Protein AF-A0A2C6LCC9-F1 (afdb_monomer)

Organism: NCBI:txid483139

Radius of gyration: 27.42 Å; Cα contacts (8 Å, |Δi|>4): 503; chains: 1; bounding box: 77×54×94 Å

InterPro domains:
  IPR005147 tRNA synthetase, B5-domain [PS51483] (1-21)
  IPR041616 Phenylalanyl tRNA synthetase beta chain, core domain [PF17759] (19-203)
  IPR041616 Phenylalanyl tRNA synthetase beta chain, core domain [PF17759] (246-322)
  IPR045060 Phenylalanine-tRNA ligase, class IIc, beta subunit [PTHR10947] (1-325)
  IPR045864 Class II Aminoacyl-tRNA synthetase/Biotinyl protein ligase (BPL) and lipoyl protein ligase (LPL) [G3DSA:3.30.930.10] (32-219)
  IPR045864 Class II Aminoacyl-tRNA synthetase/Biotinyl protein ligase (BPL) and lipoyl protein ligase (LPL) [G3DSA:3.30.930.10] (220-326)
  IPR045864 Class II Aminoacyl-tRNA synthetase/Biotinyl protein ligase (BPL) and lipoyl protein ligase (LPL) [SSF55681] (13-202)
  IPR045864 Class II Aminoacyl-tRNA synthetase/Biotinyl protein ligase (BPL) and lipoyl protein ligase (LPL) [SSF55681] (247-326)

pLDDT: mean 84.77, std 16.44, range [30.33, 98.31]

Structure (mmCIF, N/CA/C/O backbone):
data_AF-A0A2C6LCC9-F1
#
_entry.id   AF-A0A2C6LCC9-F1
#
loop_
_atom_site.group_PDB
_atom_site.id
_atom_site.type_symbol
_atom_site.label_atom_id
_atom_site.label_alt_id
_atom_site.label_comp_id
_atom_site.label_asym_id
_atom_site.label_entity_id
_atom_site.label_seq_id
_atom_site.pdbx_PDB_ins_code
_atom_site.Cartn_x
_atom_site.Cartn_y
_atom_site.Cartn_z
_atom_site.occupancy
_atom_site.B_iso_or_equiv
_atom_site.auth_seq_id
_atom_site.auth_comp_id
_atom_site.auth_asym_id
_atom_site.auth_atom_id
_atom_site.pdbx_PDB_model_num
ATOM 1 N N . MET A 1 1 ? 28.811 14.468 -35.476 1.00 73.69 1 MET A N 1
ATOM 2 C CA . MET A 1 1 ? 29.924 14.626 -34.525 1.00 73.69 1 MET A CA 1
ATOM 3 C C . MET A 1 1 ? 29.683 15.895 -33.742 1.00 73.69 1 MET A C 1
ATOM 5 O O . MET A 1 1 ? 29.494 16.948 -34.345 1.00 73.69 1 MET A O 1
ATOM 9 N N . HIS A 1 2 ? 29.568 15.752 -32.431 1.00 93.81 2 HIS A N 1
ATOM 10 C CA . HIS A 1 2 ? 29.309 16.808 -31.466 1.00 93.81 2 HIS A CA 1
ATOM 11 C C . HIS A 1 2 ? 30.623 17.196 -30.774 1.00 93.81 2 HIS A C 1
ATOM 13 O O . HIS A 1 2 ? 31.560 16.408 -30.710 1.00 93.81 2 HIS A O 1
ATOM 19 N N . GLN A 1 3 ? 30.705 18.403 -30.216 1.00 92.50 3 GLN A N 1
ATOM 20 C CA . GLN A 1 3 ? 31.900 18.851 -29.482 1.00 92.50 3 GLN A CA 1
ATOM 21 C C . GLN A 1 3 ? 32.204 17.967 -28.256 1.00 92.50 3 GLN A C 1
ATOM 23 O O . GLN A 1 3 ? 33.352 17.876 -27.829 1.00 92.50 3 GLN A O 1
ATOM 28 N N . CYS A 1 4 ? 31.183 17.284 -27.728 1.00 92.75 4 CYS A N 1
ATOM 29 C CA . CYS A 1 4 ? 31.320 16.312 -26.642 1.00 92.75 4 CYS A CA 1
ATOM 30 C C . CYS A 1 4 ? 32.171 15.100 -27.032 1.00 92.75 4 CYS A C 1
ATOM 32 O O . CYS A 1 4 ? 32.901 14.621 -26.177 1.00 92.75 4 CYS A O 1
ATOM 34 N N . ASP A 1 5 ? 32.135 14.668 -28.296 1.00 95.38 5 ASP A N 1
ATOM 35 C CA . ASP A 1 5 ? 32.905 13.508 -28.768 1.00 95.38 5 ASP A CA 1
ATOM 36 C C . ASP A 1 5 ? 34.417 13.802 -28.663 1.00 95.38 5 ASP A C 1
ATOM 38 O O . ASP A 1 5 ? 35.204 13.002 -28.173 1.00 95.38 5 ASP A O 1
ATOM 42 N N . ILE A 1 6 ? 34.821 15.025 -29.029 1.00 94.06 6 ILE A N 1
ATOM 43 C CA . ILE A 1 6 ? 36.216 15.482 -28.918 1.00 94.06 6 ILE A CA 1
ATOM 44 C C . ILE A 1 6 ? 36.617 15.647 -27.445 1.00 94.06 6 ILE A C 1
ATOM 46 O O . ILE A 1 6 ? 37.731 15.304 -27.058 1.00 94.06 6 ILE A O 1
ATOM 50 N N . ALA A 1 7 ? 35.723 16.188 -26.612 1.00 93.62 7 ALA A N 1
ATOM 51 C CA . ALA A 1 7 ? 35.982 16.347 -25.183 1.00 93.62 7 ALA A CA 1
ATOM 52 C C . ALA A 1 7 ? 36.138 14.992 -24.469 1.00 93.62 7 ALA A C 1
ATOM 54 O O . ALA A 1 7 ? 36.976 14.872 -23.575 1.00 93.62 7 ALA A O 1
ATOM 55 N N . GLU A 1 8 ? 35.369 13.981 -24.879 1.00 95.44 8 GLU A N 1
ATOM 56 C CA . GLU A 1 8 ? 35.481 12.604 -24.401 1.00 95.44 8 GLU A CA 1
ATOM 57 C C . GLU A 1 8 ? 36.850 12.007 -24.749 1.00 95.44 8 GLU A C 1
ATOM 59 O O . GLU A 1 8 ? 37.558 11.566 -23.842 1.00 95.44 8 GLU A O 1
ATOM 64 N N . ASP A 1 9 ? 37.277 12.083 -26.014 1.00 96.06 9 ASP A N 1
ATOM 65 C CA . ASP A 1 9 ? 38.589 11.586 -26.456 1.00 96.06 9 ASP A CA 1
ATOM 66 C C . ASP A 1 9 ? 39.751 12.272 -25.719 1.00 96.06 9 ASP A C 1
ATOM 68 O O . ASP A 1 9 ? 40.713 11.623 -25.297 1.00 96.06 9 ASP A O 1
ATOM 72 N N . VAL A 1 10 ? 39.654 13.590 -25.500 1.00 94.75 10 VAL A N 1
ATOM 73 C CA . VAL A 1 10 ? 40.642 14.354 -24.720 1.00 94.75 10 VAL A CA 1
ATOM 74 C C . VAL A 1 10 ? 40.664 13.898 -23.260 1.00 94.75 10 VAL A C 1
ATOM 76 O O . VAL A 1 10 ? 41.741 13.736 -22.686 1.00 94.75 10 VAL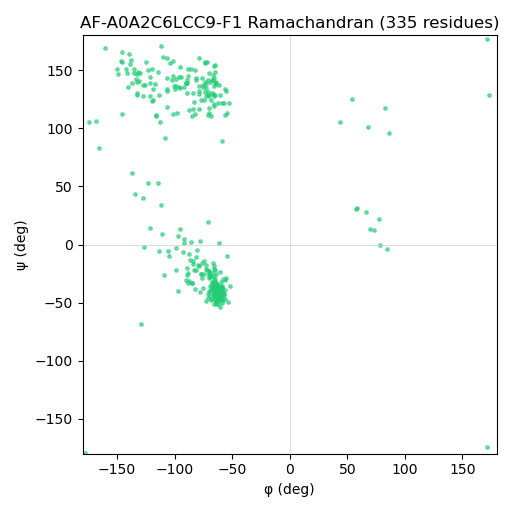 A O 1
ATOM 79 N N . ALA A 1 11 ? 39.501 13.660 -22.652 1.00 93.19 11 ALA A N 1
ATOM 80 C CA . ALA A 1 11 ? 39.413 13.182 -21.277 1.00 93.19 11 ALA A CA 1
ATOM 81 C C . ALA A 1 11 ? 39.960 11.749 -21.126 1.00 93.19 11 ALA A C 1
ATOM 83 O O . ALA A 1 11 ? 40.614 11.452 -20.123 1.00 93.19 11 ALA A O 1
ATOM 84 N N . ILE A 1 12 ? 39.759 10.882 -22.127 1.00 95.31 12 ILE A N 1
ATOM 85 C CA . ILE A 1 12 ? 40.359 9.540 -22.188 1.00 95.31 12 ILE A CA 1
ATOM 86 C C . ILE A 1 12 ? 41.884 9.651 -22.277 1.00 95.31 12 ILE A C 1
ATOM 88 O O . ILE A 1 12 ? 42.587 9.019 -21.487 1.00 95.31 12 ILE A O 1
ATOM 92 N N . ALA A 1 13 ? 42.400 10.486 -23.185 1.00 96.38 13 ALA A N 1
ATOM 93 C CA . ALA A 1 13 ? 43.838 10.695 -23.360 1.00 96.38 13 ALA A CA 1
ATOM 94 C C . ALA A 1 13 ? 44.510 11.291 -22.109 1.00 96.38 13 ALA A C 1
ATOM 96 O O . ALA A 1 13 ? 45.648 10.948 -21.792 1.00 96.38 13 ALA A O 1
ATOM 97 N N . TYR A 1 14 ? 43.806 12.163 -21.384 1.00 94.94 14 TYR A N 1
ATOM 98 C CA . TYR A 1 14 ? 44.270 12.757 -20.128 1.00 94.94 14 TYR A CA 1
ATOM 99 C C . TYR A 1 14 ? 44.226 11.776 -18.938 1.00 94.94 14 TYR A C 1
ATOM 101 O O . TYR A 1 14 ? 44.995 11.913 -17.983 1.00 94.94 14 TYR A O 1
ATOM 109 N N . GLY A 1 15 ? 43.354 10.767 -19.006 1.00 95.31 15 GLY A N 1
ATOM 110 C CA . GLY A 1 15 ? 43.124 9.772 -17.963 1.00 95.31 15 GLY A CA 1
ATOM 111 C C . GLY A 1 15 ? 42.165 10.270 -16.878 1.00 95.31 15 GLY A C 1
ATOM 112 O O . GLY A 1 15 ? 42.469 11.204 -16.137 1.00 95.31 15 GLY A O 1
ATOM 113 N N . TYR A 1 16 ? 41.017 9.601 -16.722 1.00 93.88 16 TYR A N 1
ATOM 114 C CA . TYR A 1 16 ? 39.947 10.027 -15.803 1.00 93.88 16 TYR A CA 1
ATOM 115 C C . TYR A 1 16 ? 40.374 10.151 -14.335 1.00 93.88 16 TYR A C 1
ATOM 117 O O . TYR A 1 16 ? 39.842 10.992 -13.617 1.00 93.88 16 TYR A O 1
ATOM 125 N N . GLY A 1 17 ? 41.359 9.365 -13.889 1.00 93.69 17 GLY A N 1
ATOM 126 C CA . GLY A 1 17 ? 41.886 9.438 -12.521 1.00 93.69 17 GLY A CA 1
ATOM 127 C C . GLY A 1 17 ? 42.625 10.741 -12.193 1.00 93.69 17 GLY A C 1
ATOM 128 O O . GLY A 1 17 ? 42.829 11.035 -11.019 1.00 93.69 17 GLY A O 1
ATOM 129 N N . ASN A 1 18 ? 43.001 11.525 -13.208 1.00 94.00 18 ASN A N 1
ATOM 130 C CA . ASN A 1 18 ? 43.696 12.803 -13.048 1.00 94.00 18 ASN A CA 1
ATOM 131 C C . ASN A 1 18 ? 42.735 14.004 -13.002 1.00 94.00 18 ASN A C 1
ATOM 133 O O . ASN A 1 18 ? 43.175 15.132 -12.778 1.00 94.00 18 ASN A O 1
ATOM 137 N N . LEU A 1 19 ? 41.435 13.793 -13.243 1.00 92.06 19 LEU A N 1
ATOM 138 C CA . LEU A 1 19 ? 40.452 14.873 -13.256 1.00 92.06 19 LEU A CA 1
ATOM 139 C C . LEU A 1 19 ? 40.122 15.336 -11.824 1.00 92.06 19 LEU A C 1
ATOM 141 O O . LEU A 1 19 ? 39.931 14.505 -10.932 1.00 92.06 19 LEU A O 1
ATOM 145 N N . PRO A 1 20 ? 40.017 16.655 -11.578 1.00 90.31 20 PRO A N 1
ATOM 146 C CA . PRO A 1 20 ? 39.654 17.173 -10.267 1.00 90.31 20 PRO A CA 1
ATOM 147 C C . PRO A 1 20 ? 38.209 16.797 -9.917 1.00 90.31 20 PRO A C 1
ATOM 149 O O . PRO A 1 20 ? 37.275 17.045 -10.680 1.00 90.31 20 PRO A O 1
ATOM 152 N N . VAL A 1 21 ? 38.012 16.226 -8.729 1.00 89.62 21 VAL A N 1
ATOM 153 C CA . VAL A 1 21 ? 36.679 15.878 -8.227 1.00 89.62 21 VAL A CA 1
ATOM 154 C C . VAL A 1 21 ? 36.081 17.082 -7.506 1.00 89.62 21 VAL A C 1
ATOM 156 O O . VAL A 1 21 ? 36.565 17.498 -6.453 1.00 89.62 21 VAL A O 1
ATOM 159 N N . HIS A 1 22 ? 34.990 17.618 -8.046 1.00 86.06 22 HIS A N 1
ATOM 160 C CA . HIS A 1 22 ? 34.195 18.653 -7.391 1.00 86.06 22 HIS A CA 1
ATOM 161 C C . HIS A 1 22 ? 32.953 18.036 -6.745 1.00 86.06 22 HIS A C 1
ATOM 163 O O . HIS A 1 22 ? 32.276 17.195 -7.338 1.00 86.06 22 HIS A O 1
ATOM 169 N N . ARG A 1 23 ? 32.628 18.456 -5.516 1.00 84.50 23 ARG A N 1
ATOM 170 C CA . ARG A 1 23 ? 31.369 18.054 -4.878 1.00 84.50 23 ARG A CA 1
ATOM 171 C C . ARG A 1 23 ? 30.210 18.762 -5.569 1.00 84.50 23 ARG A C 1
ATOM 173 O O . ARG A 1 23 ? 30.226 19.982 -5.707 1.00 84.50 23 ARG A O 1
ATOM 180 N N . SER A 1 24 ? 29.211 17.988 -5.973 1.00 82.94 24 SER A N 1
ATOM 181 C CA . SER A 1 24 ? 27.966 18.529 -6.518 1.00 82.94 24 SER A CA 1
ATOM 182 C C . SER A 1 24 ? 27.118 19.175 -5.421 1.00 82.94 24 SER A C 1
ATOM 184 O O . SER A 1 24 ? 27.257 18.854 -4.238 1.00 82.94 24 SER A O 1
ATOM 186 N N . HIS A 1 25 ? 26.230 20.084 -5.820 1.00 84.25 25 HIS A N 1
ATOM 187 C CA . HIS A 1 25 ? 25.253 20.681 -4.914 1.00 84.25 25 HIS A CA 1
ATOM 188 C C . HIS A 1 25 ? 24.277 19.616 -4.392 1.00 84.25 25 HIS A C 1
ATOM 190 O O . HIS A 1 25 ? 23.851 18.734 -5.137 1.00 84.25 25 HIS A O 1
ATOM 196 N N . ILE A 1 26 ? 23.933 19.697 -3.105 1.00 81.44 26 ILE A N 1
ATOM 197 C CA . ILE A 1 26 ? 22.984 18.779 -2.466 1.00 81.44 26 ILE A CA 1
ATOM 198 C C . ILE A 1 26 ? 21.574 19.115 -2.963 1.00 81.44 26 ILE A C 1
ATOM 200 O O . ILE A 1 26 ? 21.155 20.272 -2.906 1.00 81.44 26 ILE A O 1
ATOM 204 N N . LEU A 1 27 ? 20.854 18.104 -3.448 1.00 78.38 27 LEU A N 1
ATOM 205 C CA . LEU A 1 27 ? 19.465 18.226 -3.888 1.00 78.38 27 LEU A CA 1
ATOM 206 C C . LEU A 1 27 ? 18.491 17.999 -2.718 1.00 78.38 27 LEU A C 1
ATOM 208 O O . LEU A 1 27 ? 18.818 17.255 -1.789 1.00 78.38 27 LEU A O 1
ATOM 212 N N . PRO A 1 28 ? 17.295 18.616 -2.752 1.00 78.50 28 PRO A N 1
ATOM 213 C CA . PRO A 1 28 ? 16.265 18.380 -1.745 1.00 78.50 28 PRO A CA 1
ATOM 214 C C . PRO A 1 28 ? 15.761 16.930 -1.788 1.00 78.50 28 PRO A C 1
ATOM 216 O O . PRO A 1 28 ? 15.714 16.303 -2.848 1.00 78.50 28 PRO A O 1
ATOM 219 N N . LEU A 1 29 ? 15.366 16.400 -0.627 1.00 81.56 29 LEU A N 1
ATOM 220 C CA . LEU A 1 29 ? 14.825 15.046 -0.510 1.00 81.56 29 LEU A CA 1
ATOM 221 C C . LEU A 1 29 ? 13.432 14.942 -1.144 1.00 81.56 29 LEU A C 1
ATOM 223 O O . LEU A 1 29 ? 12.627 15.871 -1.085 1.00 81.56 29 LEU A O 1
ATOM 227 N N . ASN A 1 30 ? 13.122 13.767 -1.692 1.00 88.25 30 ASN A N 1
ATOM 228 C CA . ASN A 1 30 ? 11.769 13.434 -2.120 1.00 88.25 30 ASN A CA 1
ATOM 229 C C . ASN A 1 30 ? 10.946 12.953 -0.912 1.00 88.25 30 ASN A C 1
ATOM 231 O O . ASN A 1 30 ? 11.191 11.866 -0.384 1.00 88.25 30 ASN A O 1
ATOM 235 N N . LEU A 1 31 ? 9.948 13.749 -0.516 1.00 89.94 31 LEU A N 1
ATOM 236 C CA . LEU A 1 31 ? 9.096 13.484 0.649 1.00 89.94 31 LEU A CA 1
ATOM 237 C C . LEU A 1 31 ? 8.341 12.154 0.566 1.00 89.94 31 LEU A C 1
ATOM 239 O O . LEU A 1 31 ? 8.177 11.492 1.586 1.00 89.94 31 LEU A O 1
ATOM 243 N N . LEU A 1 32 ? 7.909 11.736 -0.627 1.00 91.62 32 LEU A N 1
ATOM 244 C CA . LEU A 1 32 ? 7.181 10.478 -0.803 1.00 91.62 32 LEU A CA 1
ATOM 245 C C . LEU A 1 32 ? 8.072 9.267 -0.514 1.00 91.62 32 LEU A C 1
ATOM 247 O O . LEU A 1 32 ? 7.614 8.280 0.064 1.00 91.62 32 LEU A O 1
ATOM 251 N N . ASN A 1 33 ? 9.355 9.347 -0.873 1.00 92.25 33 ASN A N 1
ATOM 252 C CA . ASN A 1 33 ? 10.319 8.293 -0.564 1.00 92.25 33 ASN A CA 1
ATOM 253 C C . ASN A 1 33 ? 10.628 8.259 0.933 1.00 92.25 33 ASN A C 1
ATOM 255 O O . ASN A 1 33 ? 10.525 7.194 1.531 1.00 92.25 33 ASN A O 1
ATOM 259 N N . SER A 1 34 ? 10.885 9.415 1.555 1.00 91.69 34 SER A N 1
ATOM 260 C CA . SER A 1 34 ? 11.087 9.493 3.009 1.00 91.69 34 SER A CA 1
ATOM 261 C C . SER A 1 34 ? 9.884 8.954 3.788 1.00 91.69 34 SER A C 1
ATOM 263 O O . SER A 1 34 ? 10.051 8.195 4.741 1.00 91.69 34 SER A O 1
ATOM 265 N N . PHE A 1 35 ? 8.668 9.276 3.339 1.00 93.62 35 PHE A N 1
ATOM 266 C CA . PHE A 1 35 ? 7.448 8.739 3.930 1.00 93.62 35 PHE A CA 1
ATOM 267 C C . PHE A 1 35 ? 7.314 7.228 3.718 1.00 93.62 35 PHE A C 1
ATOM 269 O O . PHE A 1 35 ? 6.980 6.505 4.654 1.00 93.62 35 PHE A O 1
ATOM 276 N N . SER A 1 36 ? 7.626 6.732 2.515 1.00 94.94 36 SER A N 1
ATOM 277 C CA . SER A 1 36 ? 7.639 5.292 2.230 1.00 94.94 36 SER A CA 1
ATOM 278 C C . SER A 1 36 ? 8.581 4.547 3.180 1.00 94.94 36 SER A C 1
ATOM 280 O O . SER A 1 36 ? 8.210 3.505 3.710 1.00 94.94 36 SER A O 1
ATOM 282 N N . ASP A 1 37 ? 9.766 5.098 3.449 1.00 94.06 37 ASP A N 1
ATOM 283 C CA . ASP A 1 37 ? 10.744 4.497 4.362 1.00 94.06 37 ASP A CA 1
ATOM 284 C C . ASP A 1 37 ? 10.264 4.524 5.817 1.00 94.06 37 ASP A C 1
ATOM 286 O O . ASP A 1 37 ? 10.411 3.537 6.538 1.00 94.06 37 ASP A O 1
ATOM 290 N N . LYS A 1 38 ? 9.595 5.603 6.241 1.00 93.94 38 LYS A N 1
ATOM 291 C CA . LYS A 1 38 ? 8.932 5.656 7.552 1.00 93.94 38 LYS A CA 1
ATOM 292 C C . LYS A 1 38 ? 7.868 4.563 7.693 1.00 93.94 38 LYS A C 1
ATOM 294 O O . LYS A 1 38 ? 7.828 3.885 8.720 1.00 93.94 38 LYS A O 1
ATOM 299 N N . VAL A 1 39 ? 7.045 4.353 6.663 1.00 95.69 39 VAL A N 1
ATOM 300 C CA . VAL A 1 39 ? 6.042 3.276 6.636 1.00 95.69 39 VAL A CA 1
ATOM 301 C C . VAL A 1 39 ? 6.717 1.900 6.682 1.00 95.69 39 VAL A C 1
ATOM 303 O O . VAL A 1 39 ? 6.309 1.058 7.480 1.00 95.69 39 VAL A O 1
ATOM 306 N N . ARG A 1 40 ? 7.798 1.676 5.920 1.00 96.75 40 ARG A N 1
ATOM 307 C CA . ARG A 1 40 ? 8.577 0.421 5.978 1.00 96.75 40 ARG A CA 1
ATOM 308 C C . ARG A 1 40 ? 9.112 0.133 7.374 1.00 96.75 40 ARG A C 1
ATOM 310 O O . ARG A 1 40 ? 8.941 -0.977 7.882 1.00 96.75 40 ARG A O 1
ATOM 317 N N . ASN A 1 41 ? 9.712 1.133 8.015 1.00 95.56 41 ASN A N 1
ATOM 318 C CA . ASN A 1 41 ? 10.249 1.006 9.368 1.00 95.56 41 ASN A CA 1
ATOM 319 C C . ASN A 1 41 ? 9.148 0.673 10.385 1.00 95.56 41 ASN A C 1
ATOM 321 O O . ASN A 1 41 ? 9.355 -0.160 11.271 1.00 95.56 41 ASN A O 1
ATOM 325 N N . PHE A 1 42 ? 7.962 1.269 10.231 1.00 96.19 42 PHE A N 1
ATOM 326 C CA . PHE A 1 42 ? 6.804 0.959 11.065 1.00 96.19 42 PHE A CA 1
ATOM 327 C C . PHE A 1 42 ? 6.389 -0.516 10.938 1.00 96.19 42 PHE A C 1
ATOM 329 O O . PHE A 1 42 ? 6.356 -1.225 11.943 1.00 96.19 42 PHE A O 1
ATOM 336 N N . PHE A 1 43 ? 6.157 -1.012 9.718 1.00 96.88 43 PHE A N 1
ATOM 337 C CA . PHE A 1 43 ? 5.764 -2.412 9.498 1.00 96.88 43 PHE A CA 1
ATOM 338 C C . PHE A 1 43 ? 6.832 -3.407 9.963 1.00 96.88 43 PHE A C 1
ATOM 340 O O . PHE A 1 43 ? 6.502 -4.423 10.579 1.00 96.88 43 PHE A O 1
ATOM 347 N N . SER A 1 44 ? 8.107 -3.076 9.752 1.00 95.44 44 SER A N 1
ATOM 348 C CA . SER A 1 44 ? 9.239 -3.879 10.231 1.00 95.44 44 SER A CA 1
ATOM 349 C C . SER A 1 44 ? 9.245 -3.978 11.761 1.00 95.44 44 SER A C 1
ATOM 351 O O . SER A 1 44 ? 9.432 -5.058 12.317 1.00 95.44 44 SER A O 1
ATOM 353 N N . THR A 1 45 ? 8.948 -2.876 12.459 1.00 95.31 45 THR A N 1
ATOM 354 C CA . THR A 1 45 ? 8.815 -2.856 13.928 1.00 95.31 45 THR A CA 1
ATOM 355 C C . THR A 1 45 ? 7.618 -3.682 14.412 1.00 95.31 45 THR A C 1
ATOM 357 O O . THR A 1 45 ? 7.669 -4.281 15.484 1.00 95.31 45 THR A O 1
ATOM 360 N N . CYS A 1 46 ? 6.554 -3.772 13.611 1.00 95.38 46 CYS A N 1
ATOM 361 C CA . CYS A 1 46 ? 5.402 -4.640 13.869 1.00 95.38 46 CYS A CA 1
ATOM 362 C C . CYS A 1 46 ? 5.649 -6.127 13.531 1.00 95.38 46 CYS A C 1
ATOM 364 O O . CYS A 1 46 ? 4.724 -6.934 13.649 1.00 95.38 46 CYS A O 1
ATOM 366 N N . GLY A 1 47 ? 6.863 -6.504 13.111 1.00 95.44 47 GLY A N 1
ATOM 367 C CA . GLY A 1 47 ? 7.227 -7.884 12.783 1.00 95.44 47 GLY A CA 1
ATOM 368 C C . GLY A 1 47 ? 6.715 -8.369 11.423 1.00 95.44 47 GLY A C 1
ATOM 369 O O . GLY A 1 47 ? 6.576 -9.575 11.227 1.00 95.44 47 GLY A O 1
ATOM 370 N N . TYR A 1 48 ? 6.401 -7.456 10.499 1.00 97.00 48 TYR A N 1
ATOM 371 C CA . TYR A 1 48 ? 6.085 -7.804 9.114 1.00 97.00 48 TYR A CA 1
ATOM 372 C C . TYR A 1 48 ? 7.365 -7.823 8.273 1.00 97.00 48 TYR A C 1
ATOM 374 O O . TYR A 1 48 ? 8.229 -6.963 8.430 1.00 97.00 48 TYR A O 1
ATOM 382 N N . ASN A 1 49 ? 7.461 -8.773 7.342 1.00 96.25 49 ASN A N 1
ATOM 383 C CA . ASN A 1 49 ? 8.573 -8.853 6.396 1.00 96.25 49 ASN A CA 1
ATOM 384 C C . ASN A 1 49 ? 8.209 -8.183 5.068 1.00 96.25 49 ASN A C 1
ATOM 386 O O . ASN A 1 49 ? 7.115 -8.402 4.542 1.00 96.25 49 ASN A O 1
ATOM 390 N N . GLU A 1 50 ? 9.125 -7.386 4.517 1.00 97.31 50 GLU A N 1
ATOM 391 C CA . GLU A 1 50 ? 8.895 -6.720 3.235 1.00 97.31 50 GLU A CA 1
ATOM 392 C C . GLU A 1 50 ? 8.999 -7.727 2.081 1.00 97.31 50 GLU A C 1
ATOM 394 O O . GLU A 1 50 ? 9.954 -8.500 1.983 1.00 97.31 50 GLU A O 1
ATOM 399 N N . ALA A 1 51 ? 8.010 -7.710 1.194 1.00 96.00 51 ALA A N 1
ATOM 400 C CA . ALA A 1 51 ? 7.992 -8.450 -0.053 1.00 96.00 51 ALA A CA 1
ATOM 401 C C . ALA A 1 51 ? 8.200 -7.487 -1.226 1.00 96.00 51 ALA A C 1
ATOM 403 O O . ALA A 1 51 ? 7.684 -6.372 -1.238 1.00 96.00 51 ALA A O 1
ATOM 404 N N . LEU A 1 52 ? 8.923 -7.948 -2.245 1.00 96.00 52 LEU A N 1
ATOM 405 C CA . LEU A 1 52 ? 9.097 -7.231 -3.505 1.00 96.00 52 LEU A CA 1
ATOM 406 C C . LEU A 1 52 ? 8.467 -8.055 -4.617 1.00 96.00 52 LEU A C 1
ATOM 408 O O . LEU A 1 52 ? 8.949 -9.142 -4.943 1.00 96.00 52 LEU A O 1
ATOM 412 N N . THR A 1 53 ? 7.370 -7.556 -5.181 1.00 96.25 53 THR A N 1
ATOM 413 C CA . THR A 1 53 ? 6.614 -8.277 -6.207 1.00 96.25 53 THR A CA 1
ATOM 414 C C . THR A 1 53 ? 6.753 -7.603 -7.567 1.00 96.25 53 THR A C 1
ATOM 416 O O . THR A 1 53 ? 7.173 -6.450 -7.688 1.00 96.25 53 THR A O 1
ATOM 419 N N . PHE A 1 54 ? 6.447 -8.340 -8.634 1.00 95.38 54 PHE A N 1
ATOM 420 C CA . PHE A 1 54 ? 6.529 -7.797 -9.986 1.00 95.38 54 PHE A CA 1
ATOM 421 C C . PHE A 1 54 ? 5.481 -6.700 -10.212 1.00 95.38 54 PHE A C 1
ATOM 423 O O . PHE A 1 54 ? 4.327 -6.821 -9.804 1.00 95.38 54 PHE A O 1
ATOM 430 N N . LEU A 1 55 ? 5.879 -5.651 -10.938 1.00 95.56 55 LEU A N 1
ATOM 431 C CA . LEU A 1 55 ? 4.975 -4.597 -11.413 1.00 95.56 55 LEU A CA 1
ATOM 432 C C . LEU A 1 55 ? 4.006 -5.094 -12.489 1.00 95.56 55 LEU A C 1
ATOM 434 O O . LEU A 1 55 ? 2.926 -4.533 -12.644 1.00 95.56 55 LEU A O 1
ATOM 438 N N . LEU A 1 56 ? 4.408 -6.105 -13.257 1.00 95.75 56 LEU A N 1
ATOM 439 C CA . LEU A 1 56 ? 3.618 -6.653 -14.349 1.00 95.75 56 LEU A CA 1
ATOM 440 C C . LEU A 1 56 ? 2.910 -7.925 -13.892 1.00 95.75 56 LEU A C 1
ATOM 442 O O . LEU A 1 56 ? 3.529 -8.795 -13.279 1.00 95.75 56 LEU A O 1
ATOM 446 N N . ILE A 1 57 ? 1.623 -8.016 -14.212 1.00 95.06 57 ILE A N 1
ATOM 447 C CA . ILE A 1 57 ? 0.747 -9.136 -13.868 1.00 95.06 57 ILE A CA 1
ATOM 448 C C . ILE A 1 57 ? -0.184 -9.477 -15.038 1.00 95.06 57 ILE A C 1
ATOM 450 O O . ILE A 1 57 ? -0.364 -8.699 -15.984 1.00 95.06 57 ILE A O 1
ATOM 454 N N . SER A 1 58 ? -0.790 -10.658 -14.988 1.00 94.56 58 SER A N 1
ATOM 455 C CA . SER A 1 58 ? -1.789 -11.070 -15.972 1.00 94.56 58 SER A CA 1
ATOM 456 C C . SER A 1 58 ? -3.113 -10.331 -15.757 1.00 94.56 58 SER A C 1
ATOM 458 O O . SER A 1 58 ? -3.441 -9.892 -14.651 1.00 94.56 58 SER A O 1
ATOM 460 N N . SER A 1 59 ? -3.933 -10.233 -16.810 1.00 91.88 59 SER A N 1
ATOM 461 C CA . SER A 1 59 ? -5.283 -9.657 -16.678 1.00 91.88 59 SER A CA 1
ATOM 462 C C . SER A 1 59 ? -6.152 -10.417 -15.667 1.00 91.88 59 SER A C 1
ATOM 464 O O . SER A 1 59 ? -6.936 -9.825 -14.921 1.00 91.88 59 SER A O 1
ATOM 466 N N . ALA A 1 60 ? -5.997 -11.744 -15.629 1.00 92.38 60 ALA A N 1
ATOM 467 C CA . ALA A 1 60 ? -6.748 -12.611 -14.734 1.00 92.38 60 ALA A CA 1
ATOM 468 C C . ALA A 1 60 ? -6.413 -12.326 -13.264 1.00 92.38 60 ALA A C 1
ATOM 470 O O . ALA A 1 60 ? -7.330 -12.168 -12.463 1.00 92.38 60 ALA A O 1
ATOM 471 N N . GLU A 1 61 ? -5.129 -12.184 -12.925 1.00 93.44 61 GLU A N 1
ATOM 472 C CA . GLU A 1 61 ? -4.683 -11.870 -11.562 1.00 9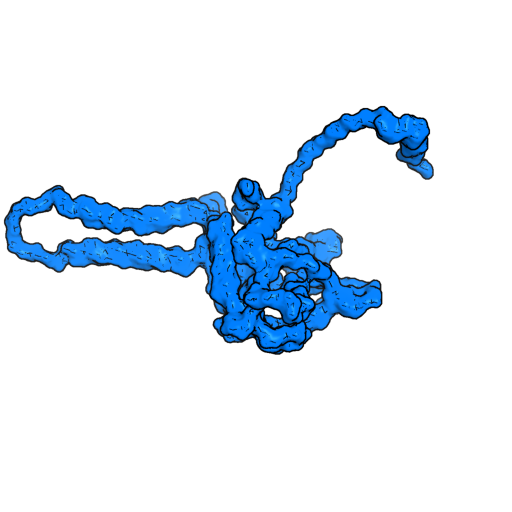3.44 61 GLU A CA 1
ATOM 473 C C . GLU A 1 61 ? -5.164 -10.493 -11.092 1.00 93.44 61 GLU A C 1
ATOM 475 O O . GLU A 1 61 ? -5.518 -10.349 -9.925 1.00 93.44 61 GLU A O 1
ATOM 480 N N . ASN A 1 62 ? -5.218 -9.499 -11.985 1.00 91.19 62 ASN A N 1
ATOM 481 C CA . ASN A 1 62 ? -5.623 -8.141 -11.614 1.00 91.19 62 ASN A CA 1
ATOM 482 C C . ASN A 1 62 ? -7.146 -7.978 -11.427 1.00 91.19 62 ASN A C 1
ATOM 484 O O . ASN A 1 62 ? -7.586 -7.091 -10.700 1.00 91.19 62 ASN A O 1
ATOM 488 N N . TYR A 1 63 ? -7.959 -8.820 -12.082 1.00 90.88 63 TYR A N 1
ATOM 489 C CA . TYR A 1 63 ? -9.424 -8.685 -12.077 1.00 90.88 63 TYR A CA 1
ATOM 490 C C . TYR A 1 63 ? -10.148 -9.976 -11.709 1.00 90.88 63 TYR A C 1
ATOM 492 O O . TYR A 1 63 ? -10.756 -10.067 -10.643 1.00 90.88 63 TYR A O 1
ATOM 500 N N . THR A 1 64 ? -10.070 -10.978 -12.586 1.00 92.25 64 THR A N 1
ATOM 501 C CA . THR A 1 64 ? -10.887 -12.200 -12.509 1.00 92.25 64 THR A CA 1
ATOM 502 C C . THR A 1 64 ? -10.661 -12.946 -11.193 1.00 92.25 64 THR A C 1
ATOM 504 O O . THR A 1 64 ? -11.621 -13.311 -10.514 1.00 92.25 64 THR A O 1
ATOM 507 N N . ASN A 1 65 ? -9.401 -13.102 -10.783 1.00 94.12 65 ASN A N 1
ATOM 508 C CA . ASN A 1 65 ? -9.027 -13.803 -9.557 1.00 94.12 65 ASN A CA 1
ATOM 509 C C . ASN A 1 65 ? -9.432 -13.027 -8.295 1.00 94.12 65 ASN A C 1
ATOM 511 O O . ASN A 1 65 ? -9.699 -13.645 -7.270 1.00 94.12 65 ASN A O 1
ATOM 515 N N . LEU A 1 66 ? -9.532 -11.695 -8.374 1.00 92.88 66 LEU A N 1
ATOM 516 C CA . LEU A 1 66 ? -10.024 -10.835 -7.289 1.00 92.88 66 LEU A CA 1
ATOM 517 C C . LEU A 1 66 ? -11.557 -10.699 -7.277 1.00 92.88 66 LEU A C 1
ATOM 519 O O . LEU A 1 66 ? -12.096 -9.930 -6.483 1.00 92.88 66 LEU A O 1
ATOM 523 N N . GLY A 1 67 ? -12.270 -11.385 -8.179 1.00 88.38 67 GLY A N 1
ATOM 524 C CA . GLY A 1 67 ? -13.722 -11.255 -8.329 1.00 88.38 67 GLY A CA 1
ATOM 525 C C . GLY A 1 67 ? -14.171 -9.910 -8.915 1.00 88.38 67 GLY A C 1
ATOM 526 O O . GLY A 1 67 ? -15.357 -9.582 -8.856 1.00 88.38 67 GLY A O 1
ATOM 527 N N . LYS A 1 68 ? -13.249 -9.121 -9.483 1.00 88.38 68 LYS A N 1
ATOM 528 C CA . LYS A 1 68 ? -13.548 -7.838 -10.127 1.00 88.38 68 LYS A CA 1
ATOM 529 C C . LYS A 1 68 ? -13.882 -8.052 -11.602 1.00 88.38 68 LYS A C 1
ATOM 531 O O . LYS A 1 68 ? -13.302 -8.902 -12.279 1.00 88.38 68 LYS A O 1
ATOM 536 N N . LYS A 1 69 ? -14.809 -7.246 -12.124 1.00 84.75 69 LYS A N 1
ATOM 537 C CA . LYS A 1 69 ? -15.067 -7.193 -13.567 1.00 84.75 69 LYS A CA 1
ATOM 538 C C . LYS A 1 69 ? -13.918 -6.457 -14.245 1.00 84.75 69 LYS A C 1
ATOM 540 O O . LYS A 1 69 ? -13.450 -5.449 -13.724 1.00 84.75 69 LYS A O 1
ATOM 545 N N . ILE A 1 70 ? -13.496 -6.948 -15.407 1.00 80.38 70 ILE A N 1
ATOM 546 C CA . ILE A 1 70 ? -12.521 -6.238 -16.234 1.00 80.38 70 ILE A CA 1
ATOM 547 C C . ILE A 1 70 ? -13.196 -4.943 -16.701 1.00 80.38 70 ILE A C 1
ATOM 549 O O . ILE A 1 70 ? -14.241 -5.022 -17.358 1.00 80.38 70 ILE A O 1
ATOM 553 N N . PRO A 1 71 ? -12.660 -3.766 -16.352 1.00 75.69 71 PRO A N 1
ATOM 554 C CA . PRO A 1 71 ? -13.241 -2.514 -16.787 1.00 75.69 71 PRO A CA 1
ATOM 555 C C . PRO A 1 71 ? -13.094 -2.418 -18.308 1.00 75.69 71 PRO A C 1
ATOM 557 O O . PRO A 1 71 ? -11.995 -2.507 -18.859 1.00 75.69 71 PRO A O 1
ATOM 560 N N . SER A 1 72 ? -14.219 -2.289 -19.009 1.00 66.19 72 SER A N 1
ATOM 561 C CA . SER A 1 72 ? -14.208 -2.051 -20.447 1.00 66.19 72 SER A CA 1
ATOM 562 C C . SER A 1 72 ? -13.700 -0.636 -20.682 1.00 66.19 72 SER A C 1
ATOM 564 O O . SER A 1 72 ? -14.383 0.323 -20.322 1.00 66.19 72 SER A O 1
ATOM 566 N N . ILE A 1 73 ? -12.521 -0.500 -21.290 1.00 63.66 73 ILE A N 1
ATOM 567 C CA . ILE A 1 73 ? -12.108 0.784 -21.855 1.00 63.66 73 ILE A CA 1
ATOM 568 C C . ILE A 1 73 ? -13.188 1.136 -22.885 1.00 63.66 73 ILE A C 1
ATOM 570 O O . ILE A 1 73 ? -13.427 0.310 -23.775 1.00 63.66 73 ILE A O 1
ATOM 574 N N . PRO A 1 74 ? -13.874 2.286 -22.774 1.00 57.28 74 PRO A N 1
ATOM 575 C CA . PRO A 1 74 ? -14.783 2.718 -23.819 1.00 57.28 74 PRO A CA 1
ATOM 576 C C . PRO A 1 74 ? -13.961 2.784 -25.099 1.00 57.28 74 PRO A C 1
ATOM 578 O O . PRO A 1 74 ? -13.006 3.556 -25.202 1.00 57.28 74 PRO A O 1
ATOM 581 N N . SER A 1 75 ? -14.256 1.881 -26.037 1.00 50.62 75 SER A N 1
ATOM 582 C CA . SER A 1 75 ? -13.603 1.867 -27.336 1.00 50.62 75 SER A CA 1
ATOM 583 C C . SER A 1 75 ? -13.742 3.268 -27.898 1.00 50.62 75 SER A C 1
ATOM 585 O O . SER A 1 75 ? -14.869 3.752 -28.017 1.00 50.62 75 SER A O 1
ATOM 587 N N . SER A 1 76 ? -12.620 3.919 -28.204 1.00 51.25 76 SER A N 1
ATOM 588 C CA . SER A 1 76 ? -12.614 5.173 -28.940 1.00 51.25 76 SER A CA 1
ATOM 589 C C . SER A 1 76 ? -13.293 4.908 -30.278 1.00 51.25 76 SER A C 1
ATOM 591 O O . SER A 1 76 ? -12.657 4.470 -31.239 1.00 51.25 76 SER A O 1
ATOM 593 N N . SER A 1 77 ? -14.612 5.074 -30.331 1.00 46.22 77 SER A N 1
ATOM 594 C CA . SER A 1 77 ? -15.307 5.080 -31.602 1.00 46.22 77 SER A CA 1
ATOM 595 C C . SER A 1 77 ? -14.706 6.251 -32.369 1.00 46.22 77 SER A C 1
ATOM 597 O O . SER A 1 77 ? -14.596 7.357 -31.840 1.00 46.22 77 SER A O 1
ATOM 599 N N . ALA A 1 78 ? -14.260 6.007 -33.598 1.00 53.75 78 ALA A N 1
ATOM 600 C CA . ALA A 1 78 ? -13.673 7.036 -34.456 1.00 53.75 78 ALA A CA 1
ATOM 601 C C . ALA A 1 78 ? -14.662 8.182 -34.790 1.00 53.75 78 ALA A C 1
ATOM 603 O O . ALA A 1 78 ? -14.316 9.096 -35.530 1.00 53.75 78 ALA A O 1
ATOM 604 N N . SER A 1 79 ? -15.885 8.128 -34.251 1.00 52.06 79 SER A N 1
ATOM 605 C CA . SER A 1 79 ? -16.969 9.097 -34.386 1.00 52.06 79 SER A CA 1
ATOM 606 C C . SER A 1 79 ? -17.287 9.865 -33.097 1.00 52.06 79 SER A C 1
ATOM 608 O O . SER A 1 79 ? -18.316 10.535 -33.059 1.00 52.06 79 SER A O 1
ATOM 610 N N . ALA A 1 80 ? -16.476 9.749 -32.037 1.00 58.72 80 ALA A N 1
ATOM 611 C CA . ALA A 1 80 ? -16.732 10.472 -30.793 1.00 58.72 80 ALA A CA 1
ATOM 612 C C . ALA A 1 80 ? -16.622 11.987 -31.021 1.00 58.72 80 ALA A C 1
ATOM 614 O O . ALA A 1 80 ? -15.638 12.486 -31.574 1.00 58.72 80 ALA A O 1
ATOM 615 N N . THR A 1 81 ? -17.646 12.722 -30.603 1.00 73.44 81 THR A N 1
ATOM 616 C CA . THR A 1 81 ? -17.651 14.184 -30.687 1.00 73.44 81 THR A CA 1
ATOM 617 C C . THR A 1 81 ? -16.561 14.781 -29.779 1.00 73.44 81 THR A C 1
ATOM 619 O O . THR A 1 81 ? -16.197 14.173 -28.769 1.00 73.44 81 THR A O 1
ATOM 622 N N . PRO A 1 82 ? -16.045 15.994 -30.064 1.00 71.38 82 PRO A N 1
ATOM 623 C CA . PRO A 1 82 ? -15.053 16.648 -29.200 1.00 71.38 82 PRO A CA 1
ATOM 624 C C . PRO A 1 82 ? -15.519 16.807 -27.742 1.00 71.38 82 PRO A C 1
ATOM 626 O O . PRO A 1 82 ? -14.712 16.786 -26.819 1.00 71.38 82 PRO A O 1
ATOM 629 N N . LEU A 1 83 ? -16.833 16.931 -27.527 1.00 69.31 83 LEU A N 1
ATOM 630 C CA . LEU A 1 83 ? -17.433 17.037 -26.199 1.00 69.31 83 LEU A CA 1
ATOM 631 C C . LEU A 1 83 ? -17.471 15.682 -25.470 1.00 69.31 83 LEU A C 1
ATOM 633 O O . LEU A 1 83 ? -17.211 15.628 -24.272 1.00 69.31 83 LEU A O 1
ATOM 637 N N . GLU A 1 84 ? -17.730 14.585 -26.188 1.00 67.44 84 GLU A N 1
ATOM 638 C CA . GLU A 1 84 ? -17.635 13.224 -25.640 1.00 67.44 84 GLU A CA 1
ATOM 639 C C . GLU A 1 84 ? -16.198 12.862 -25.267 1.00 67.44 84 GLU A C 1
ATOM 641 O O . GLU A 1 84 ? -15.992 12.239 -24.231 1.00 67.44 84 GLU A O 1
ATOM 646 N N . SER A 1 85 ? -15.200 13.287 -26.053 1.00 64.88 85 SER A N 1
ATOM 647 C CA . SER A 1 85 ? -13.790 13.083 -25.692 1.00 64.88 85 SER A CA 1
ATOM 648 C C . SER A 1 85 ? -13.427 13.829 -24.408 1.00 64.88 85 SER A C 1
ATOM 650 O O . SER A 1 85 ? -12.844 13.223 -23.520 1.00 64.88 85 SER A O 1
ATOM 652 N N . LEU A 1 86 ? -13.830 15.095 -24.258 1.00 67.81 86 LEU A N 1
ATOM 653 C CA . LEU A 1 86 ? -13.553 15.876 -23.047 1.00 67.81 86 LEU A CA 1
ATOM 654 C C . LEU A 1 86 ? -14.249 15.310 -21.802 1.00 67.81 86 LEU A C 1
ATOM 656 O O . LEU A 1 86 ? -13.645 15.248 -20.734 1.00 67.81 86 LEU A O 1
ATOM 660 N N . LEU A 1 87 ? -15.504 14.867 -21.927 1.00 68.25 87 LEU A N 1
ATOM 661 C CA . LEU A 1 87 ? -16.217 14.196 -20.834 1.00 68.25 87 LEU A CA 1
ATOM 662 C C . LEU A 1 87 ? -15.567 12.855 -20.479 1.00 68.25 87 LEU A C 1
ATOM 664 O O . LEU A 1 87 ? -15.457 12.514 -19.303 1.00 68.25 87 LEU A O 1
ATOM 668 N N . GLN A 1 88 ? -15.103 12.114 -21.485 1.00 68.44 88 GLN A N 1
ATOM 669 C CA . GLN A 1 88 ? -14.379 10.865 -21.291 1.00 68.44 88 GLN A CA 1
ATOM 670 C C . GLN A 1 88 ? -13.031 11.101 -20.603 1.00 68.44 88 GLN A C 1
ATOM 672 O O . GLN A 1 88 ? -12.674 10.338 -19.711 1.00 68.44 88 GLN A O 1
ATOM 677 N N . ASP A 1 89 ? -12.310 12.155 -20.977 1.00 66.94 89 ASP A N 1
ATOM 678 C CA . ASP A 1 89 ? -11.033 12.535 -20.375 1.00 66.94 89 ASP A CA 1
ATOM 679 C C . ASP A 1 89 ? -11.225 13.012 -18.926 1.00 66.94 89 ASP A C 1
ATOM 681 O O . ASP A 1 89 ? -10.447 12.638 -18.052 1.00 66.94 89 ASP A O 1
ATOM 685 N N . ALA A 1 90 ? -12.308 13.744 -18.637 1.00 67.19 90 ALA A N 1
ATOM 686 C CA . ALA A 1 90 ? -12.674 14.141 -17.278 1.00 67.19 90 ALA A CA 1
ATOM 687 C C . ALA A 1 90 ? -13.062 12.939 -16.397 1.00 67.19 90 ALA A C 1
ATOM 689 O O . ALA A 1 90 ? -12.681 12.891 -15.232 1.00 67.19 90 ALA A O 1
ATOM 690 N N . LEU A 1 91 ? -13.766 11.944 -16.949 1.00 70.44 91 LEU A N 1
ATOM 691 C CA . LEU A 1 91 ? -14.108 10.702 -16.242 1.00 70.44 91 LEU A CA 1
ATOM 692 C C . LEU A 1 91 ? -12.882 9.801 -16.000 1.00 70.44 91 LEU A C 1
ATOM 694 O O . LEU A 1 91 ? -12.886 8.973 -15.093 1.00 70.44 91 LEU A O 1
ATOM 698 N N . LEU A 1 92 ? -11.841 9.958 -16.822 1.00 75.31 92 LEU A N 1
ATOM 699 C CA . LEU A 1 92 ? -10.549 9.281 -16.697 1.00 75.31 92 LEU A CA 1
ATOM 700 C C . LEU A 1 92 ? -9.533 10.083 -15.869 1.00 75.31 92 LEU A C 1
ATOM 702 O O . LEU A 1 92 ? -8.398 9.634 -15.719 1.00 75.31 92 LEU A O 1
ATOM 706 N N . SER A 1 93 ? -9.921 11.251 -15.352 1.00 80.62 93 SER A N 1
ATOM 707 C CA . SER A 1 93 ? -9.120 12.020 -14.404 1.00 80.62 93 SER A CA 1
ATOM 708 C C . SER A 1 93 ? -9.237 11.386 -13.024 1.00 80.62 93 SER A C 1
ATOM 710 O O . SER A 1 93 ? -10.336 11.208 -12.496 1.00 80.62 93 SER A O 1
ATOM 712 N N . VAL A 1 94 ? -8.098 11.035 -12.436 1.00 83.69 94 VAL A N 1
ATOM 713 C CA . VAL A 1 94 ? -8.037 10.345 -11.146 1.00 83.69 94 VAL A CA 1
ATOM 714 C C . VAL A 1 94 ? -7.565 11.314 -10.069 1.00 83.69 94 VAL A C 1
ATOM 716 O O . VAL A 1 94 ? -6.542 11.978 -10.236 1.00 83.69 94 VAL A O 1
ATOM 719 N N . ASN A 1 95 ? -8.261 11.367 -8.928 1.00 90.19 95 ASN A N 1
ATOM 720 C CA . ASN A 1 95 ? -7.734 12.053 -7.750 1.00 90.19 95 ASN A CA 1
ATOM 721 C C . ASN A 1 95 ? -6.569 11.228 -7.167 1.00 90.19 95 ASN A C 1
ATOM 723 O O . ASN A 1 95 ? -6.809 10.148 -6.622 1.00 90.19 95 ASN A O 1
ATOM 727 N N . PRO A 1 96 ? -5.309 11.704 -7.231 1.00 90.50 96 PRO A N 1
ATOM 728 C CA . PRO A 1 96 ? -4.160 10.923 -6.775 1.00 90.50 96 PRO A CA 1
ATOM 729 C C . PRO A 1 96 ? -4.166 10.667 -5.265 1.00 90.50 96 PRO A C 1
ATOM 731 O O . PRO A 1 96 ? -3.516 9.732 -4.814 1.00 90.50 96 PRO A O 1
ATOM 734 N N . CYS A 1 97 ? -4.886 11.477 -4.484 1.00 91.44 97 CYS A N 1
ATOM 735 C CA . CYS A 1 97 ? -4.985 11.311 -3.034 1.00 91.44 97 CYS A CA 1
ATOM 736 C C . CYS A 1 97 ? -6.016 10.259 -2.618 1.00 91.44 97 CYS A C 1
ATOM 738 O O . CYS A 1 97 ? -6.050 9.878 -1.454 1.00 91.44 97 CYS A O 1
ATOM 740 N N . GLU A 1 98 ? -6.848 9.783 -3.543 1.00 93.06 98 GLU A N 1
ATOM 741 C CA . GLU A 1 98 ? -7.840 8.754 -3.256 1.00 93.06 98 GLU A CA 1
ATOM 742 C C . GLU A 1 98 ? -7.345 7.378 -3.689 1.00 93.06 98 GLU A C 1
ATOM 744 O O . GLU A 1 98 ? -6.680 7.202 -4.715 1.00 93.06 98 GLU A O 1
ATOM 749 N N . TYR A 1 99 ? -7.674 6.374 -2.892 1.00 94.81 99 TYR A N 1
ATOM 750 C CA . TYR A 1 99 ? -7.513 4.979 -3.245 1.00 94.81 99 TYR A CA 1
ATOM 751 C C . TYR A 1 99 ? -8.537 4.586 -4.311 1.00 94.81 99 TYR A C 1
ATOM 753 O O . TYR A 1 99 ? -9.734 4.844 -4.183 1.00 94.81 99 TYR A O 1
ATOM 761 N N . GLN A 1 100 ? -8.062 3.932 -5.368 1.00 92.06 100 GLN A N 1
ATOM 762 C CA . GLN A 1 100 ? -8.881 3.617 -6.530 1.00 92.06 100 GLN A CA 1
ATOM 763 C C . GLN A 1 100 ? -9.394 2.176 -6.447 1.00 92.06 100 GLN A C 1
ATOM 765 O O . GLN A 1 100 ? -8.627 1.222 -6.549 1.00 92.06 100 GLN A O 1
ATOM 770 N N . LEU A 1 101 ? -10.711 2.002 -6.297 1.00 87.12 101 LEU A N 1
ATOM 771 C CA . LEU A 1 101 ? -11.331 0.677 -6.134 1.00 87.12 101 LEU A CA 1
ATOM 772 C C . LEU A 1 101 ? -11.309 -0.157 -7.424 1.00 87.12 101 LEU A C 1
ATOM 774 O O . LEU A 1 101 ? -11.054 -1.366 -7.397 1.00 87.12 101 LEU A O 1
ATOM 778 N N . SER A 1 102 ? -11.601 0.485 -8.556 1.00 86.12 102 SER A N 1
ATOM 779 C CA . SER A 1 102 ? -11.679 -0.150 -9.880 1.00 86.12 102 SER A CA 1
ATOM 780 C C . SER A 1 102 ? -11.001 0.702 -10.958 1.00 86.12 102 SER A C 1
ATOM 782 O O . SER A 1 102 ? -11.666 1.155 -11.890 1.00 86.12 102 SER A O 1
ATOM 784 N N . PRO A 1 103 ? -9.687 0.954 -10.841 1.00 88.00 103 PRO A N 1
ATOM 785 C CA . PRO A 1 103 ? -8.971 1.754 -11.816 1.00 88.00 103 PRO A CA 1
ATOM 786 C C . PRO A 1 103 ? -8.748 0.988 -13.123 1.00 88.00 103 PRO A C 1
ATOM 788 O O . PRO A 1 103 ? -8.706 -0.250 -13.171 1.00 88.00 103 PRO A O 1
ATOM 791 N N . LEU A 1 104 ? -8.559 1.756 -14.192 1.00 88.81 104 LEU A N 1
ATOM 792 C CA . LEU A 1 104 ? -8.190 1.225 -15.495 1.00 88.81 104 LEU A CA 1
ATOM 793 C C . LEU A 1 104 ? -6.691 0.891 -15.530 1.00 88.81 104 LEU A C 1
ATOM 795 O O . LEU A 1 104 ? -5.872 1.728 -15.141 1.00 88.81 104 LEU A O 1
ATOM 799 N N . PRO A 1 105 ? -6.317 -0.307 -16.008 1.00 90.94 105 PRO A N 1
ATOM 800 C CA . PRO A 1 105 ? -4.936 -0.757 -16.001 1.00 90.94 105 PRO A CA 1
ATOM 801 C C . PRO A 1 105 ? -4.202 -0.256 -17.243 1.00 90.94 105 PRO A C 1
ATOM 803 O O . PRO A 1 105 ? -4.779 -0.157 -18.329 1.00 90.94 105 PRO A O 1
ATOM 806 N N . VAL A 1 106 ? -2.893 -0.055 -17.127 1.00 92.44 106 VAL A N 1
ATOM 807 C CA . VAL A 1 106 ? -2.040 0.127 -18.306 1.00 92.44 106 VAL A CA 1
ATOM 808 C C . VAL A 1 106 ? -1.756 -1.242 -18.924 1.00 92.44 106 VAL A C 1
ATOM 810 O O . VAL A 1 106 ? -1.148 -2.108 -18.293 1.00 92.44 106 VAL A O 1
ATOM 813 N N . ARG A 1 107 ? -2.213 -1.455 -20.162 1.00 91.75 107 ARG A N 1
ATOM 814 C CA . ARG A 1 107 ? -2.030 -2.711 -20.903 1.00 91.75 107 ARG A CA 1
ATOM 815 C C . ARG A 1 107 ? -0.815 -2.642 -21.822 1.00 91.75 107 ARG A C 1
ATOM 817 O O . ARG A 1 107 ? -0.657 -1.694 -22.587 1.00 91.75 107 ARG A O 1
ATOM 824 N N . LEU A 1 108 ? -0.002 -3.693 -21.806 1.00 91.44 108 LEU A N 1
ATOM 825 C CA . LEU A 1 108 ? 1.132 -3.850 -22.710 1.00 91.44 108 LEU A CA 1
ATOM 826 C C . LEU A 1 108 ? 0.673 -4.453 -24.045 1.00 91.44 108 LEU A C 1
ATOM 828 O O . LEU A 1 108 ? -0.010 -5.477 -24.068 1.00 91.44 108 LEU A O 1
ATOM 832 N N . MET A 1 109 ? 1.061 -3.837 -25.168 1.00 88.44 109 MET A N 1
ATOM 833 C CA . MET A 1 109 ? 0.688 -4.328 -26.506 1.00 88.44 109 MET A CA 1
ATOM 834 C C . MET A 1 109 ? 1.446 -5.601 -26.907 1.00 88.44 109 MET A C 1
ATOM 836 O O . MET A 1 109 ? 0.830 -6.567 -27.344 1.00 88.44 109 MET A O 1
ATOM 840 N N . ASN A 1 110 ? 2.772 -5.616 -26.742 1.00 89.75 110 ASN A N 1
ATOM 841 C CA . ASN A 1 110 ? 3.653 -6.687 -27.229 1.00 89.75 110 ASN A CA 1
ATOM 842 C C . ASN A 1 110 ? 4.302 -7.446 -26.068 1.00 89.75 110 ASN A C 1
ATOM 844 O O . ASN A 1 110 ? 5.529 -7.554 -25.988 1.00 89.75 110 ASN A O 1
ATOM 848 N N . SER A 1 111 ? 3.485 -7.926 -25.130 1.00 90.69 111 SER A N 1
ATOM 849 C CA . SER A 1 111 ? 4.016 -8.725 -24.029 1.00 90.69 111 SER A CA 1
ATOM 850 C C . SER A 1 111 ? 4.578 -10.055 -24.529 1.00 90.69 111 SER A C 1
ATOM 852 O O . SER A 1 111 ? 3.969 -10.732 -25.358 1.00 90.69 111 SER A O 1
ATOM 854 N N . LYS A 1 112 ? 5.749 -10.437 -24.008 1.00 91.06 112 LYS A N 1
ATOM 855 C CA . LYS A 1 112 ? 6.401 -11.711 -24.342 1.00 91.06 112 LYS A CA 1
ATOM 856 C C . LYS A 1 112 ? 5.765 -12.901 -23.624 1.00 91.06 112 LYS A C 1
ATOM 858 O O . LYS A 1 112 ? 5.876 -14.023 -24.110 1.00 91.06 112 LYS A O 1
ATOM 863 N N . THR A 1 113 ? 5.131 -12.678 -22.474 1.00 92.06 113 THR A N 1
ATOM 864 C CA . THR A 1 113 ? 4.548 -13.732 -21.637 1.00 92.06 113 THR A CA 1
ATOM 865 C C . THR A 1 113 ? 3.151 -13.332 -21.171 1.00 92.06 113 THR A C 1
ATOM 867 O O . THR A 1 113 ? 2.865 -12.164 -20.920 1.00 92.06 113 THR A O 1
ATOM 870 N N . ARG A 1 114 ? 2.261 -14.317 -21.011 1.00 88.88 114 ARG A N 1
ATOM 871 C CA . ARG A 1 114 ? 0.877 -14.087 -20.544 1.00 88.88 114 ARG A CA 1
ATOM 872 C C . ARG A 1 114 ? 0.795 -13.581 -19.100 1.00 88.88 114 ARG A C 1
ATOM 874 O O . ARG A 1 114 ? -0.220 -13.037 -18.684 1.00 88.88 114 ARG A O 1
ATOM 881 N N . GLU A 1 115 ? 1.865 -13.765 -18.340 1.00 89.56 115 GLU A N 1
ATOM 882 C CA . GLU A 1 115 ? 1.984 -13.292 -16.962 1.00 89.56 115 GLU A CA 1
ATOM 883 C C . GLU A 1 115 ? 2.237 -11.782 -16.882 1.00 89.56 115 GLU A C 1
ATOM 885 O O . GLU A 1 115 ? 2.040 -11.200 -15.826 1.00 89.56 115 GLU A O 1
ATOM 890 N N . PHE A 1 116 ? 2.639 -11.134 -17.981 1.00 93.06 116 PHE A N 1
ATOM 891 C CA . PHE A 1 116 ? 3.029 -9.723 -18.004 1.00 93.06 116 PHE A CA 1
ATOM 892 C C . PHE A 1 116 ? 2.186 -8.923 -18.999 1.00 93.06 116 PHE A C 1
ATOM 894 O O . PHE A 1 116 ? 2.712 -8.261 -19.889 1.00 93.06 116 PHE A O 1
ATOM 901 N N . GLU A 1 117 ? 0.863 -9.010 -18.898 1.00 92.00 117 GLU A N 1
ATOM 902 C CA . GLU A 1 117 ? -0.058 -8.328 -19.822 1.00 92.00 117 GLU A CA 1
ATOM 903 C C . GLU A 1 117 ? -0.399 -6.899 -19.382 1.00 92.00 117 GLU A C 1
ATOM 905 O O . GLU A 1 117 ? -0.643 -6.032 -20.224 1.00 92.00 117 GLU A O 1
ATOM 910 N N . HIS A 1 118 ? -0.430 -6.654 -18.072 1.00 92.31 118 HIS A N 1
ATOM 911 C CA . HIS A 1 118 ? -0.855 -5.391 -17.477 1.00 92.31 118 HIS A CA 1
ATOM 912 C C . HIS A 1 118 ? 0.146 -4.926 -16.427 1.00 92.31 118 HIS A C 1
ATOM 914 O O . HIS A 1 118 ? 0.748 -5.740 -15.728 1.00 92.31 118 HIS A O 1
ATOM 920 N N . ALA A 1 119 ? 0.278 -3.611 -16.275 1.00 94.50 119 ALA A N 1
ATOM 921 C CA . ALA A 1 119 ? 0.813 -3.053 -15.046 1.00 94.50 119 ALA A CA 1
ATOM 922 C C . ALA A 1 119 ? -0.203 -3.260 -13.912 1.00 94.50 119 ALA A C 1
ATOM 924 O O . ALA A 1 119 ? -1.414 -3.129 -14.112 1.00 94.50 119 ALA A O 1
ATOM 925 N N . ARG A 1 120 ? 0.293 -3.606 -12.726 1.00 95.56 120 ARG A N 1
ATOM 926 C CA . ARG A 1 120 ? -0.531 -3.837 -11.542 1.00 95.56 120 ARG A CA 1
ATOM 927 C C . ARG A 1 120 ? -1.245 -2.558 -11.113 1.00 95.56 120 ARG A C 1
ATOM 929 O O . ARG A 1 120 ? -0.646 -1.483 -11.065 1.00 95.56 120 ARG A O 1
ATOM 936 N N . THR A 1 121 ? -2.511 -2.702 -10.740 1.00 95.19 121 THR A N 1
ATOM 937 C CA . THR A 1 121 ? -3.320 -1.609 -10.179 1.00 95.19 121 THR A CA 1
ATOM 938 C C . THR A 1 121 ? -3.533 -1.736 -8.669 1.00 95.19 121 THR A C 1
ATOM 940 O O . THR A 1 121 ? -4.136 -0.866 -8.056 1.00 95.19 121 THR A O 1
ATOM 943 N N . SER A 1 122 ? -3.074 -2.843 -8.085 1.00 95.88 122 SER A N 1
ATOM 944 C CA . SER A 1 122 ? -3.105 -3.167 -6.658 1.00 95.88 122 SER A CA 1
ATOM 945 C C . SER A 1 122 ? -1.905 -4.067 -6.349 1.00 95.88 122 SER A C 1
ATOM 947 O O . SER A 1 122 ? -1.429 -4.801 -7.221 1.00 95.88 122 SER A O 1
ATOM 949 N N . LEU A 1 123 ? -1.407 -4.007 -5.120 1.00 97.31 123 LEU A N 1
ATOM 950 C CA . LEU A 1 123 ? -0.322 -4.833 -4.592 1.00 97.31 123 LEU A CA 1
ATOM 951 C C . LEU A 1 123 ? -0.830 -6.190 -4.075 1.00 97.31 123 LEU A C 1
ATOM 953 O O . LEU A 1 123 ? -0.049 -7.135 -3.945 1.00 97.31 123 LEU A O 1
ATOM 957 N N . ILE A 1 124 ? -2.142 -6.322 -3.841 1.00 97.06 124 ILE A N 1
ATOM 958 C CA . ILE A 1 124 ? -2.763 -7.528 -3.273 1.00 97.06 124 ILE A CA 1
ATOM 959 C C . ILE A 1 124 ? -2.406 -8.801 -4.068 1.00 97.06 124 ILE A C 1
ATOM 961 O O . ILE A 1 124 ? -1.949 -9.762 -3.445 1.00 97.06 124 ILE A O 1
ATOM 965 N N . PRO A 1 125 ? -2.526 -8.856 -5.415 1.00 96.50 125 PRO A N 1
ATOM 966 C CA . PRO A 1 125 ? -2.180 -10.064 -6.174 1.00 96.50 125 PRO A CA 1
ATOM 967 C C . PRO A 1 125 ? -0.727 -10.507 -5.983 1.00 96.50 125 PRO A C 1
ATOM 969 O O . PRO A 1 125 ? -0.447 -11.703 -5.900 1.00 96.50 125 PRO A O 1
ATOM 972 N N . GLY A 1 126 ? 0.195 -9.542 -5.909 1.00 96.56 126 GLY A N 1
ATOM 973 C CA . GLY A 1 126 ? 1.616 -9.800 -5.704 1.00 96.56 126 GLY A CA 1
ATOM 974 C C . GLY A 1 126 ? 1.865 -10.444 -4.345 1.00 96.56 126 GLY A C 1
ATOM 975 O O . GLY A 1 126 ? 2.486 -11.505 -4.274 1.00 96.56 126 GLY A O 1
ATOM 976 N N . ILE A 1 127 ? 1.326 -9.848 -3.278 1.00 96.62 127 ILE A N 1
ATOM 977 C CA . ILE A 1 127 ? 1.484 -10.377 -1.920 1.00 96.62 127 ILE A CA 1
ATOM 978 C C . ILE A 1 127 ? 0.858 -11.771 -1.791 1.00 96.62 127 ILE A C 1
ATOM 980 O O . ILE A 1 127 ? 1.479 -12.660 -1.213 1.00 96.62 127 ILE A O 1
ATOM 984 N N . LEU A 1 128 ? -0.319 -12.017 -2.374 1.00 96.81 128 LEU A N 1
ATOM 985 C CA . LEU A 1 128 ? -0.948 -13.345 -2.324 1.00 96.81 128 LEU A CA 1
ATOM 986 C C . LEU A 1 128 ? -0.116 -14.423 -3.017 1.00 96.81 128 LEU A C 1
ATOM 988 O O . LEU A 1 128 ? -0.011 -15.540 -2.507 1.00 96.81 128 LEU A O 1
ATOM 992 N N . LYS A 1 129 ? 0.528 -14.091 -4.138 1.00 96.00 129 LYS A N 1
ATOM 993 C CA . LYS A 1 129 ? 1.478 -14.993 -4.800 1.00 96.00 129 LYS A CA 1
ATOM 994 C C . LYS A 1 129 ? 2.696 -15.270 -3.931 1.00 96.00 129 LYS A C 1
ATOM 996 O O . LYS A 1 129 ? 3.113 -16.422 -3.851 1.00 96.00 129 LYS A O 1
ATOM 1001 N N . SER A 1 130 ? 3.223 -14.256 -3.248 1.00 95.69 130 SER A N 1
ATOM 1002 C CA . SER A 1 130 ? 4.326 -14.428 -2.298 1.00 95.69 130 SER A CA 1
ATOM 1003 C C . SER A 1 130 ? 3.937 -15.347 -1.139 1.00 95.69 130 SER A C 1
ATOM 1005 O O . SER A 1 130 ? 4.694 -16.258 -0.813 1.00 95.69 130 SER A O 1
ATOM 1007 N N . ILE A 1 131 ? 2.740 -15.189 -0.565 1.00 95.12 131 ILE A N 1
ATOM 1008 C CA . ILE A 1 131 ? 2.221 -16.094 0.477 1.00 95.12 131 ILE A CA 1
ATOM 1009 C C . ILE A 1 131 ? 2.093 -17.520 -0.072 1.00 95.12 131 ILE A C 1
ATOM 1011 O O . ILE A 1 131 ? 2.531 -18.473 0.567 1.00 95.12 131 ILE A O 1
ATOM 1015 N N . CYS A 1 132 ? 1.535 -17.683 -1.275 1.00 94.94 132 CYS A N 1
ATOM 1016 C CA . CYS A 1 132 ? 1.376 -19.000 -1.890 1.00 94.94 132 CYS A CA 1
ATOM 1017 C C . CYS A 1 132 ? 2.726 -19.680 -2.155 1.00 94.94 132 CYS A C 1
ATOM 1019 O O . CYS A 1 132 ? 2.851 -20.883 -1.934 1.00 94.94 132 CYS A O 1
ATOM 1021 N N . ALA A 1 133 ? 3.731 -18.927 -2.605 1.00 94.00 133 ALA A N 1
ATOM 1022 C CA . ALA A 1 133 ? 5.067 -19.444 -2.890 1.00 94.00 133 ALA A CA 1
ATOM 1023 C C . ALA A 1 133 ? 5.828 -19.877 -1.625 1.00 94.00 133 ALA A C 1
ATOM 1025 O O . ALA A 1 133 ? 6.679 -20.758 -1.703 1.00 94.00 133 ALA A O 1
ATOM 1026 N N . ASN A 1 134 ? 5.511 -19.285 -0.469 1.00 91.00 134 ASN A N 1
ATOM 1027 C CA . ASN A 1 134 ? 6.151 -19.594 0.814 1.00 91.00 134 ASN A CA 1
ATOM 1028 C C . ASN A 1 134 ? 5.340 -20.558 1.693 1.00 91.00 134 ASN A C 1
ATOM 1030 O O . ASN A 1 134 ? 5.804 -20.973 2.758 1.00 91.00 134 ASN A O 1
ATOM 1034 N N . LYS A 1 135 ? 4.147 -20.964 1.247 1.00 84.31 135 LYS A N 1
ATOM 1035 C CA . LYS A 1 135 ? 3.307 -21.909 1.982 1.00 84.31 135 LYS A CA 1
ATOM 1036 C C . LYS A 1 135 ? 4.067 -23.221 2.227 1.00 84.31 135 LYS A C 1
ATOM 1038 O O . LYS A 1 135 ? 4.460 -23.903 1.286 1.00 84.31 135 LYS A O 1
ATOM 1043 N N . GLY A 1 136 ? 4.212 -23.598 3.498 1.00 81.44 136 GLY A N 1
ATOM 1044 C CA . GLY A 1 136 ? 4.889 -24.829 3.925 1.00 81.44 136 GLY A CA 1
ATOM 1045 C C . GLY A 1 136 ? 6.413 -24.723 4.049 1.00 81.44 136 GLY A C 1
ATOM 1046 O O . GLY A 1 136 ? 7.036 -25.688 4.480 1.00 81.44 136 GLY A O 1
ATOM 1047 N N . LEU A 1 137 ? 7.008 -23.576 3.700 1.00 85.19 137 LEU A N 1
ATOM 1048 C CA . LEU A 1 137 ? 8.429 -23.289 3.929 1.00 85.19 137 LEU A CA 1
ATOM 1049 C C . LEU A 1 137 ? 8.638 -22.475 5.207 1.00 85.19 137 LEU A C 1
ATOM 1051 O O . LEU A 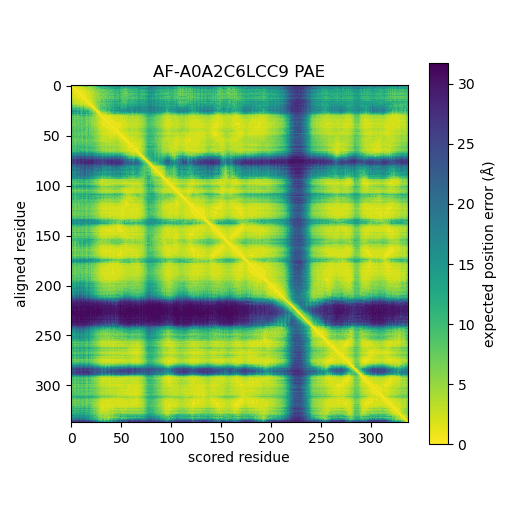1 137 ? 9.585 -22.716 5.950 1.00 85.19 137 LEU A O 1
ATOM 1055 N N . THR A 1 138 ? 7.756 -21.509 5.452 1.00 82.19 138 THR A N 1
ATOM 1056 C CA . THR A 1 138 ? 7.780 -20.645 6.633 1.00 82.19 138 THR A CA 1
ATOM 1057 C C . THR A 1 138 ? 6.756 -21.097 7.663 1.00 82.19 138 THR A C 1
ATOM 1059 O O . THR A 1 138 ? 5.656 -21.525 7.305 1.00 82.19 138 THR A O 1
ATOM 1062 N N . GLU A 1 139 ? 7.098 -20.943 8.939 1.00 85.44 139 GLU A N 1
ATOM 1063 C CA . GLU A 1 139 ? 6.158 -21.138 10.041 1.00 85.44 139 GLU A CA 1
ATOM 1064 C C . GLU A 1 139 ? 5.057 -20.069 10.009 1.00 85.44 139 GLU A C 1
ATOM 1066 O O . GLU A 1 139 ? 5.277 -18.923 9.606 1.00 85.44 139 GLU A O 1
ATOM 1071 N N . LEU A 1 140 ? 3.849 -20.462 10.406 1.00 89.44 140 LEU A N 1
ATOM 1072 C CA . LEU A 1 140 ? 2.720 -19.553 10.566 1.00 89.44 140 LEU A CA 1
ATOM 1073 C C . LEU A 1 140 ? 2.806 -18.847 11.929 1.00 89.44 140 LEU A C 1
ATOM 1075 O O . LEU A 1 140 ? 3.311 -19.442 12.883 1.00 89.44 140 LEU A O 1
ATOM 1079 N N . PRO A 1 141 ? 2.299 -17.608 12.058 1.00 93.38 141 PRO A N 1
ATOM 1080 C CA . PRO A 1 141 ? 1.605 -16.814 11.040 1.00 93.38 141 PRO A CA 1
ATOM 1081 C C . PRO A 1 141 ? 2.560 -16.105 10.062 1.00 93.38 141 PRO A C 1
ATOM 1083 O O . PRO A 1 141 ? 3.577 -15.535 10.455 1.00 93.38 141 PRO A O 1
ATOM 1086 N N . MET A 1 142 ? 2.187 -16.054 8.781 1.00 94.44 142 MET A N 1
ATOM 1087 C CA . MET A 1 142 ? 2.907 -15.277 7.767 1.00 94.44 142 MET A CA 1
ATOM 1088 C C . MET A 1 142 ? 2.443 -13.815 7.788 1.00 94.44 142 MET A C 1
ATOM 1090 O O . MET A 1 142 ? 1.288 -13.517 7.478 1.00 94.44 142 MET A O 1
ATOM 1094 N N . LYS A 1 143 ? 3.368 -12.904 8.109 1.00 96.00 143 LYS A N 1
ATOM 1095 C CA . LYS A 1 143 ? 3.169 -11.446 8.106 1.00 96.00 143 LYS A CA 1
ATOM 1096 C C . LYS A 1 143 ? 4.020 -10.811 7.009 1.00 96.00 143 LYS A C 1
ATOM 1098 O O . LYS A 1 143 ? 5.238 -10.713 7.156 1.00 96.00 143 LYS A O 1
ATOM 1103 N N . LEU A 1 144 ? 3.391 -10.398 5.909 1.00 96.88 144 LEU A N 1
ATOM 1104 C CA . LEU A 1 144 ? 4.075 -9.780 4.768 1.00 96.88 144 LEU A CA 1
ATOM 1105 C C . LEU A 1 144 ? 3.528 -8.385 4.497 1.00 96.88 144 LEU A C 1
ATOM 1107 O O . LEU A 1 144 ? 2.327 -8.156 4.622 1.00 96.88 144 LEU A O 1
ATOM 1111 N N . PHE A 1 145 ? 4.388 -7.465 4.082 1.00 98.25 145 PHE A N 1
ATOM 1112 C CA . PHE A 1 145 ? 3.970 -6.155 3.599 1.00 98.25 145 PHE A CA 1
ATOM 1113 C C . PHE A 1 145 ? 4.765 -5.747 2.358 1.00 98.25 145 PHE A C 1
ATOM 1115 O O . PHE A 1 145 ? 5.847 -6.261 2.115 1.00 98.25 145 PHE A O 1
ATOM 1122 N N . GLU A 1 146 ? 4.237 -4.831 1.561 1.00 98.31 146 GLU A N 1
ATOM 1123 C CA . GLU A 1 146 ? 4.918 -4.242 0.413 1.00 98.31 146 GLU A CA 1
ATOM 1124 C C . GLU A 1 146 ? 4.581 -2.753 0.346 1.00 98.31 146 GLU A C 1
ATOM 1126 O O . GLU A 1 146 ? 3.420 -2.362 0.484 1.00 98.31 146 GLU A O 1
ATOM 1131 N N . VAL A 1 147 ? 5.592 -1.918 0.105 1.00 98.00 147 VAL A N 1
ATOM 1132 C CA . VAL A 1 147 ? 5.417 -0.500 -0.228 1.00 98.00 147 VAL A CA 1
ATOM 1133 C C . VAL A 1 147 ? 5.952 -0.281 -1.636 1.00 98.00 147 VAL A C 1
ATOM 1135 O O . VAL A 1 147 ? 7.162 -0.341 -1.864 1.00 98.00 147 VAL A O 1
ATOM 1138 N N . GLY A 1 148 ? 5.061 -0.019 -2.589 1.00 96.94 148 GLY A N 1
ATOM 1139 C CA . GLY A 1 148 ? 5.423 0.025 -4.001 1.00 96.94 148 GLY A CA 1
ATOM 1140 C C . GLY A 1 148 ? 4.432 0.784 -4.869 1.00 96.94 148 GLY A C 1
ATOM 1141 O O . GLY A 1 148 ? 3.333 1.133 -4.445 1.00 96.94 148 GLY A O 1
ATOM 1142 N N . ASP A 1 149 ? 4.843 1.043 -6.107 1.00 97.06 149 ASP A N 1
ATOM 1143 C CA . ASP A 1 149 ? 4.016 1.781 -7.059 1.00 97.06 149 ASP A CA 1
ATOM 1144 C C . ASP A 1 149 ? 2.975 0.870 -7.721 1.00 97.06 149 ASP A C 1
ATOM 1146 O O . ASP A 1 149 ? 3.247 -0.296 -8.046 1.00 97.06 149 ASP A O 1
ATOM 1150 N N . VAL A 1 150 ? 1.795 1.437 -7.953 1.00 96.56 150 VAL A N 1
ATOM 1151 C CA . VAL A 1 150 ? 0.753 0.923 -8.848 1.00 96.56 150 VAL A CA 1
ATOM 1152 C C . VAL A 1 150 ? 0.572 1.898 -10.005 1.00 96.56 150 VAL A C 1
ATOM 1154 O O . VAL A 1 150 ? 0.769 3.100 -9.833 1.00 96.56 150 VAL A O 1
ATOM 1157 N N . CYS A 1 151 ? 0.211 1.397 -11.184 1.00 95.38 151 CYS A N 1
ATOM 1158 C CA . CYS A 1 151 ? 0.103 2.216 -12.389 1.00 95.38 151 CYS A CA 1
ATOM 1159 C C . CYS A 1 151 ? -1.326 2.197 -12.926 1.00 95.38 151 CYS A C 1
ATOM 1161 O O . CYS A 1 151 ? -1.883 1.131 -13.200 1.00 95.38 151 CYS A O 1
ATOM 1163 N N . LEU A 1 152 ? -1.910 3.382 -13.078 1.00 92.81 152 LEU A N 1
ATOM 1164 C CA . LEU A 1 152 ? -3.292 3.572 -13.499 1.00 92.81 152 LEU A CA 1
ATOM 1165 C C . LEU A 1 152 ? -3.336 4.447 -14.754 1.00 92.81 152 LEU A C 1
ATOM 1167 O O . LEU A 1 152 ? -2.481 5.313 -14.937 1.00 92.81 152 LEU A O 1
ATOM 1171 N N . ILE A 1 153 ? -4.343 4.250 -15.604 1.00 90.88 153 ILE A N 1
ATOM 1172 C CA . ILE A 1 153 ? -4.623 5.192 -16.694 1.00 90.88 153 ILE A CA 1
ATOM 1173 C C . ILE A 1 153 ? -5.172 6.485 -16.093 1.00 90.88 153 ILE A C 1
ATOM 1175 O O . ILE A 1 153 ? -6.145 6.458 -15.342 1.00 90.88 153 ILE A O 1
ATOM 1179 N N . ASP A 1 154 ? -4.557 7.603 -16.464 1.00 90.69 154 ASP A N 1
ATOM 1180 C CA . ASP A 1 154 ? -4.977 8.943 -16.071 1.00 90.69 154 ASP A CA 1
ATOM 1181 C C . ASP A 1 154 ? -4.684 9.902 -17.221 1.00 90.69 154 ASP A C 1
ATOM 1183 O O . ASP A 1 154 ? -3.527 10.154 -17.554 1.00 90.69 154 ASP A O 1
ATOM 1187 N N . ARG A 1 155 ? -5.736 10.434 -17.847 1.00 85.75 155 ARG A N 1
ATOM 1188 C CA . ARG A 1 155 ? -5.593 11.334 -19.001 1.00 85.75 155 ARG A CA 1
ATOM 1189 C C . ARG A 1 155 ? -5.259 12.773 -18.623 1.00 85.75 155 ARG A C 1
ATOM 1191 O O . ARG A 1 155 ? -5.002 13.578 -19.512 1.00 85.75 155 ARG A O 1
ATOM 1198 N N . SER A 1 156 ? -5.222 13.093 -17.329 1.00 86.06 156 SER A N 1
ATOM 1199 C CA . SER A 1 156 ? -4.733 14.392 -16.863 1.00 86.06 156 SER A CA 1
ATOM 1200 C C . SER A 1 156 ? -3.209 14.532 -16.974 1.00 86.06 156 SER A C 1
ATOM 1202 O O . SER A 1 156 ? -2.700 15.652 -16.928 1.00 86.06 156 SER A O 1
ATOM 1204 N N . THR A 1 157 ? -2.469 13.424 -17.119 1.00 88.19 157 THR A N 1
ATOM 1205 C CA . THR A 1 157 ? -1.006 13.437 -17.256 1.00 88.19 157 THR A CA 1
ATOM 1206 C C . THR A 1 157 ? -0.574 13.406 -18.721 1.00 88.19 157 THR A C 1
ATOM 1208 O O . THR A 1 157 ? -1.255 12.849 -19.580 1.00 88.19 157 THR A O 1
ATOM 1211 N N . GLU A 1 158 ? 0.606 13.958 -19.014 1.00 88.75 158 GLU A N 1
ATOM 1212 C CA . GLU A 1 158 ? 1.163 14.010 -20.376 1.00 88.75 158 GLU A CA 1
ATOM 1213 C C . GLU A 1 158 ? 1.377 12.623 -21.007 1.00 88.75 158 GLU A C 1
ATOM 1215 O O . GLU A 1 158 ? 1.226 12.452 -22.214 1.00 88.75 158 GLU A O 1
ATOM 1220 N N . VAL A 1 159 ? 1.690 11.618 -20.183 1.00 90.94 159 VAL A N 1
ATOM 1221 C CA . VAL A 1 159 ? 1.913 10.233 -20.622 1.00 90.94 159 VAL A CA 1
ATOM 1222 C C . VAL A 1 159 ? 0.621 9.410 -20.684 1.00 90.94 159 VAL A C 1
ATOM 1224 O O . VAL A 1 159 ? 0.643 8.281 -21.169 1.00 90.94 159 VAL A O 1
ATOM 1227 N N . GLY A 1 160 ? -0.504 9.943 -20.190 1.00 89.19 160 GLY A N 1
ATOM 1228 C CA . GLY A 1 160 ? -1.791 9.240 -20.127 1.00 89.19 160 GLY A CA 1
ATOM 1229 C C . GLY A 1 160 ? -1.872 8.143 -19.055 1.00 89.19 160 GLY A C 1
ATOM 1230 O O . GLY A 1 160 ? -2.789 7.317 -19.069 1.00 89.19 160 GLY A O 1
ATOM 1231 N N . ALA A 1 161 ? -0.906 8.108 -18.139 1.00 92.31 161 ALA A N 1
ATOM 1232 C CA . ALA A 1 161 ? -0.824 7.175 -17.024 1.00 92.31 161 ALA A CA 1
ATOM 1233 C C . ALA A 1 161 ? -0.209 7.854 -15.794 1.00 92.31 161 ALA A C 1
ATOM 1235 O O . ALA A 1 161 ? 0.521 8.844 -15.902 1.00 92.31 161 ALA A O 1
ATOM 1236 N N . ARG A 1 162 ? -0.492 7.316 -14.610 1.00 93.31 162 ARG A N 1
ATOM 1237 C CA . ARG A 1 162 ? 0.026 7.819 -13.339 1.00 93.31 162 ARG A CA 1
ATOM 1238 C C . ARG A 1 162 ? 0.467 6.666 -12.451 1.00 93.31 162 ARG A C 1
ATOM 1240 O O . ARG A 1 162 ? -0.238 5.665 -12.334 1.00 93.31 162 ARG A O 1
ATOM 1247 N N . ASN A 1 163 ? 1.599 6.858 -11.782 1.00 95.69 163 ASN A N 1
ATOM 1248 C CA . ASN A 1 163 ? 2.022 5.995 -10.689 1.00 95.69 163 ASN A CA 1
ATOM 1249 C C . ASN A 1 163 ? 1.506 6.557 -9.362 1.00 95.69 163 ASN A C 1
ATOM 1251 O O . ASN A 1 163 ? 1.614 7.760 -9.130 1.00 95.69 163 ASN A O 1
ATOM 1255 N N . LEU A 1 164 ? 0.965 5.688 -8.512 1.00 96.00 164 LEU A N 1
ATOM 1256 C CA . LEU A 1 164 ? 0.598 6.003 -7.132 1.00 96.00 164 LEU A CA 1
ATOM 1257 C C . LEU A 1 164 ? 1.352 5.066 -6.190 1.00 96.00 164 LEU A C 1
ATOM 1259 O O . LEU A 1 164 ? 1.459 3.869 -6.466 1.00 96.00 164 LEU A O 1
ATOM 1263 N N . ARG A 1 165 ? 1.845 5.590 -5.069 1.00 97.25 165 ARG A N 1
ATOM 1264 C CA . ARG A 1 165 ? 2.535 4.799 -4.044 1.00 97.25 165 ARG A CA 1
ATOM 1265 C C . ARG A 1 165 ? 1.536 4.165 -3.086 1.00 97.25 165 ARG A C 1
ATOM 1267 O O . ARG A 1 165 ? 0.907 4.856 -2.283 1.00 97.25 165 ARG A O 1
ATOM 1274 N N . TYR A 1 166 ? 1.404 2.844 -3.145 1.00 97.81 166 TYR A N 1
ATOM 1275 C CA . TYR A 1 166 ? 0.550 2.084 -2.236 1.00 97.81 166 TYR A CA 1
ATOM 1276 C C . TYR A 1 166 ? 1.390 1.358 -1.181 1.00 97.81 166 TYR A C 1
ATOM 1278 O O . TYR A 1 166 ? 2.571 1.064 -1.376 1.00 97.81 166 TYR A O 1
ATOM 1286 N N . CYS A 1 167 ? 0.760 1.067 -0.051 1.00 97.69 167 CYS A N 1
ATOM 1287 C CA . CYS A 1 167 ? 1.255 0.150 0.961 1.00 97.69 167 CYS A CA 1
ATOM 1288 C C . CYS A 1 167 ? 0.223 -0.953 1.154 1.00 97.69 167 CYS A C 1
ATOM 1290 O O . CYS A 1 167 ? -0.950 -0.664 1.377 1.00 97.69 167 CYS A O 1
ATOM 1292 N N . CYS A 1 168 ? 0.650 -2.206 1.072 1.00 98.19 168 CYS A N 1
ATOM 1293 C CA . CYS A 1 168 ? -0.207 -3.355 1.295 1.00 98.19 168 CYS A CA 1
ATOM 1294 C C . CYS A 1 168 ? 0.404 -4.255 2.361 1.00 98.19 168 CYS A C 1
ATOM 1296 O O . CYS A 1 168 ? 1.602 -4.506 2.342 1.00 98.19 168 CYS A O 1
ATOM 1298 N N . ALA A 1 169 ? -0.413 -4.763 3.273 1.00 98.06 169 ALA A N 1
ATOM 1299 C CA . ALA A 1 169 ? -0.012 -5.696 4.314 1.00 98.06 169 ALA A CA 1
ATOM 1300 C C . ALA A 1 169 ? -0.978 -6.873 4.348 1.00 98.06 169 ALA A C 1
ATOM 1302 O O . ALA A 1 169 ? -2.184 -6.693 4.192 1.00 98.06 169 ALA A O 1
ATOM 1303 N N . ALA A 1 170 ? -0.455 -8.074 4.548 1.00 97.50 170 ALA A N 1
ATOM 1304 C CA . ALA A 1 170 ? -1.234 -9.293 4.628 1.00 97.50 170 ALA A CA 1
ATOM 1305 C C . ALA A 1 170 ? -0.813 -10.130 5.831 1.00 97.50 170 ALA A C 1
ATOM 1307 O O . ALA A 1 170 ? 0.374 -10.281 6.134 1.00 97.50 170 ALA A O 1
ATOM 1308 N N . TYR A 1 171 ? -1.819 -10.702 6.476 1.00 97.38 171 TYR A N 1
ATOM 1309 C CA . TYR A 1 171 ? -1.685 -11.645 7.569 1.00 97.38 171 TYR A CA 1
ATOM 1310 C C . TYR A 1 171 ? -2.346 -12.955 7.149 1.00 97.38 171 TYR A C 1
ATOM 1312 O O . TYR A 1 171 ? -3.525 -12.959 6.787 1.00 97.38 171 TYR A O 1
ATOM 1320 N N . ALA A 1 172 ? -1.595 -14.053 7.191 1.00 95.69 172 ALA A N 1
ATOM 1321 C CA . ALA A 1 172 ? -2.085 -15.390 6.876 1.00 95.69 172 ALA A CA 1
ATOM 1322 C C . ALA A 1 172 ? -1.749 -16.366 8.007 1.00 95.69 172 ALA A C 1
ATOM 1324 O O . ALA A 1 172 ? -0.589 -16.486 8.402 1.00 95.69 172 ALA A O 1
ATOM 1325 N N . ASP A 1 173 ? -2.758 -17.084 8.490 1.00 94.38 173 ASP A N 1
ATOM 1326 C CA . ASP A 1 173 ? -2.643 -18.036 9.598 1.00 94.38 173 ASP A CA 1
ATOM 1327 C C . ASP A 1 173 ? -3.584 -19.240 9.397 1.00 94.38 173 ASP A C 1
ATOM 1329 O O . ASP A 1 173 ? -4.464 -19.211 8.539 1.00 94.38 173 ASP A O 1
ATOM 1333 N N . GLU A 1 174 ? -3.383 -20.321 10.153 1.00 90.50 174 GLU A N 1
ATOM 1334 C CA . GLU A 1 174 ? -4.229 -21.524 10.131 1.00 90.50 174 GLU A CA 1
ATOM 1335 C C . GLU A 1 174 ? -5.461 -21.415 11.031 1.00 90.50 174 GLU A C 1
ATOM 1337 O O . GLU A 1 174 ? -6.510 -21.982 10.710 1.00 90.50 174 GLU A O 1
ATOM 1342 N N . HIS A 1 175 ? -5.350 -20.711 12.159 1.00 87.62 175 HIS A N 1
ATOM 1343 C CA . HIS A 1 175 ? -6.355 -20.747 13.221 1.00 87.62 175 HIS A CA 1
ATOM 1344 C C . HIS A 1 175 ? -7.156 -19.450 13.346 1.00 87.62 175 HIS A C 1
ATOM 1346 O O . HIS A 1 175 ? -8.309 -19.496 13.780 1.00 87.62 175 HIS A O 1
ATOM 1352 N N . SER A 1 176 ? -6.587 -18.311 12.941 1.00 91.00 176 SER A N 1
ATOM 1353 C CA . SER A 1 176 ? -7.282 -17.023 12.898 1.00 91.00 176 SER A CA 1
ATOM 1354 C C . SER A 1 176 ? -7.325 -16.436 11.489 1.00 91.00 176 SER A C 1
ATOM 1356 O O . SER A 1 176 ? -6.438 -16.630 10.665 1.00 91.00 176 SER A O 1
ATOM 1358 N N . SER A 1 177 ? -8.366 -15.646 11.216 1.00 87.06 177 SER A N 1
ATOM 1359 C CA . SER A 1 177 ? -8.390 -14.776 10.041 1.00 87.06 177 SER A CA 1
ATOM 1360 C C . SER A 1 177 ? -7.452 -13.575 10.158 1.00 87.06 177 SER A C 1
ATOM 1362 O O . SER A 1 177 ? -7.109 -12.997 9.132 1.00 87.06 177 SER A O 1
ATOM 1364 N N . GLY A 1 178 ? -7.070 -13.171 11.376 1.00 92.94 178 GLY A N 1
ATOM 1365 C CA . GLY A 1 178 ? -6.168 -12.041 11.623 1.00 92.94 178 GLY A CA 1
ATOM 1366 C C . GLY A 1 178 ? -6.717 -10.670 11.227 1.00 92.94 178 GLY A C 1
ATOM 1367 O O . GLY A 1 178 ? -5.949 -9.773 10.883 1.00 92.94 178 GLY A O 1
ATOM 1368 N N . LEU A 1 179 ? -8.042 -10.491 11.253 1.00 95.75 179 LEU A N 1
ATOM 1369 C CA . LEU A 1 179 ? -8.657 -9.193 10.958 1.00 95.75 179 LEU A CA 1
ATOM 1370 C C . LEU A 1 179 ? -8.292 -8.169 12.041 1.00 95.75 179 LEU A C 1
ATOM 1372 O O . LEU A 1 179 ? -8.027 -7.010 11.743 1.00 95.75 179 LEU A O 1
ATOM 1376 N N . GLU A 1 180 ? -8.249 -8.625 13.289 1.00 95.75 180 GLU A N 1
ATOM 1377 C CA . GLU A 1 180 ? -7.809 -7.889 14.468 1.00 95.75 180 GLU A CA 1
ATOM 1378 C C . GLU A 1 180 ? -6.336 -7.464 14.385 1.00 95.75 180 GLU A C 1
ATOM 1380 O O . GLU A 1 180 ? -6.011 -6.340 14.760 1.00 95.75 180 GLU A O 1
ATOM 1385 N N . GLU A 1 181 ? -5.466 -8.308 13.823 1.00 96.12 181 GLU A N 1
ATOM 1386 C CA . GLU A 1 181 ? -4.046 -7.995 13.620 1.00 96.12 181 GLU A CA 1
ATOM 1387 C C . GLU A 1 181 ? -3.883 -6.889 12.573 1.00 96.12 181 GLU A C 1
ATOM 1389 O O . GLU A 1 181 ? -3.169 -5.914 12.799 1.00 96.12 181 GLU A O 1
ATOM 1394 N N . ILE A 1 182 ? -4.582 -7.006 11.440 1.00 96.81 182 ILE A N 1
ATOM 1395 C CA . ILE A 1 182 ? -4.555 -5.993 10.380 1.00 96.81 182 ILE A CA 1
ATOM 1396 C C . ILE A 1 182 ? -5.143 -4.660 10.862 1.00 96.81 182 ILE A C 1
ATOM 1398 O O . ILE A 1 182 ? -4.570 -3.602 10.597 1.00 96.81 182 ILE A O 1
ATOM 1402 N N . HIS A 1 183 ? -6.252 -4.703 11.602 1.00 96.56 183 HIS A N 1
ATOM 1403 C CA . HIS A 1 183 ? -6.854 -3.515 12.200 1.00 96.56 183 HIS A CA 1
ATOM 1404 C C . HIS A 1 183 ? -5.908 -2.853 13.214 1.00 96.56 183 HIS A C 1
ATOM 1406 O O . HIS A 1 183 ? -5.681 -1.651 13.140 1.00 96.56 183 HIS A O 1
ATOM 1412 N N . GLY A 1 184 ? -5.272 -3.629 14.099 1.00 96.06 184 GLY A N 1
ATOM 1413 C CA . GLY A 1 184 ? -4.315 -3.095 15.071 1.00 96.06 184 GLY A CA 1
ATOM 1414 C C . GLY A 1 184 ? -3.087 -2.443 14.425 1.00 96.06 184 GLY A C 1
ATOM 1415 O O . GLY A 1 184 ? -2.590 -1.428 14.916 1.00 96.06 184 GLY A O 1
ATOM 1416 N N . VAL A 1 185 ? -2.612 -2.984 13.300 1.00 96.56 185 VAL A N 1
ATOM 1417 C CA . VAL A 1 185 ? -1.502 -2.397 12.533 1.00 96.56 185 VAL A CA 1
ATOM 1418 C C . VAL A 1 185 ? -1.919 -1.097 11.843 1.00 96.56 185 VAL A C 1
ATOM 1420 O O . VAL A 1 185 ? -1.149 -0.136 11.863 1.00 96.56 185 VAL A O 1
ATOM 1423 N N . LEU A 1 186 ? -3.138 -1.026 11.295 1.00 96.88 186 LEU A N 1
ATOM 1424 C CA . LEU A 1 186 ? -3.707 0.219 10.774 1.00 96.88 186 LEU A CA 1
ATOM 1425 C C . LEU A 1 186 ? -3.781 1.294 11.867 1.00 96.88 186 LEU A C 1
ATOM 1427 O O . LEU A 1 186 ? -3.287 2.403 11.662 1.00 96.88 186 LEU A O 1
ATOM 1431 N N . ASP A 1 187 ? -4.339 0.959 13.032 1.00 95.69 187 ASP A N 1
ATOM 1432 C CA . ASP A 1 187 ? -4.468 1.877 14.167 1.00 95.69 187 ASP A CA 1
ATOM 1433 C C . ASP A 1 187 ? -3.096 2.372 14.638 1.00 95.69 187 ASP A C 1
ATOM 1435 O O . ASP A 1 187 ? -2.902 3.565 14.886 1.00 95.69 187 ASP A O 1
ATOM 1439 N N . GLY A 1 188 ? -2.116 1.467 14.721 1.00 95.69 188 GLY A N 1
ATOM 1440 C CA . GLY A 1 188 ? -0.736 1.804 15.050 1.00 95.69 188 GLY A CA 1
ATOM 1441 C C . GLY A 1 188 ? -0.109 2.764 14.036 1.00 95.69 188 GLY A C 1
ATOM 1442 O O . GLY A 1 188 ? 0.527 3.743 14.439 1.00 95.69 188 GLY A O 1
ATOM 1443 N N . LEU A 1 189 ? -0.328 2.527 12.737 1.00 95.38 189 LEU A N 1
ATOM 1444 C CA . LEU A 1 189 ? 0.200 3.370 11.666 1.00 95.38 189 LEU A CA 1
ATOM 1445 C C . LEU A 1 189 ? -0.433 4.760 11.731 1.00 95.38 189 LEU A C 1
ATOM 1447 O O . LEU A 1 189 ? 0.288 5.752 11.811 1.00 95.38 189 LEU A O 1
ATOM 1451 N N . MET A 1 190 ? -1.763 4.844 11.786 1.00 94.69 190 MET A N 1
ATOM 1452 C CA . MET A 1 190 ? -2.492 6.113 11.896 1.00 94.69 190 MET A CA 1
ATOM 1453 C C . MET A 1 190 ? -2.063 6.908 13.127 1.00 94.69 190 MET A C 1
ATOM 1455 O O . MET A 1 190 ? -1.772 8.101 13.034 1.00 94.69 190 MET A O 1
ATOM 1459 N N . LYS A 1 191 ? -1.915 6.236 14.273 1.00 92.69 191 LYS A N 1
ATOM 1460 C CA . LYS A 1 191 ? -1.434 6.860 15.508 1.00 92.69 191 LYS A CA 1
ATOM 1461 C C . LYS A 1 191 ? -0.016 7.416 15.364 1.00 92.69 191 LYS A C 1
ATOM 1463 O O . LYS A 1 191 ? 0.257 8.499 15.879 1.00 92.69 191 LYS A O 1
ATOM 1468 N N . SER A 1 192 ? 0.874 6.717 14.654 1.00 91.88 192 SER A N 1
ATOM 1469 C CA . SER A 1 192 ? 2.240 7.193 14.366 1.00 91.88 192 SER A CA 1
ATOM 1470 C C . SER A 1 192 ? 2.269 8.452 13.486 1.00 91.88 192 SER A C 1
ATOM 1472 O O . SER A 1 192 ? 3.239 9.212 13.521 1.00 91.88 192 SER A O 1
ATOM 1474 N N . LEU A 1 193 ? 1.188 8.689 12.737 1.00 91.56 193 LEU A N 1
ATOM 1475 C CA . LEU A 1 193 ? 0.965 9.863 11.891 1.00 91.56 193 LEU A CA 1
ATOM 1476 C C . LEU A 1 193 ? 0.110 10.937 12.579 1.00 91.56 193 LEU A C 1
ATOM 1478 O O . LEU A 1 193 ? -0.266 11.917 11.942 1.00 91.56 193 LEU A O 1
ATOM 1482 N N . ASN A 1 194 ? -0.194 10.773 13.873 1.00 91.81 194 ASN A N 1
ATOM 1483 C CA . ASN A 1 194 ? -1.089 11.644 14.641 1.00 91.81 194 ASN A CA 1
ATOM 1484 C C . ASN A 1 194 ? -2.512 11.752 14.053 1.00 91.81 194 ASN A C 1
ATOM 1486 O O . ASN A 1 194 ? -3.175 12.776 14.223 1.00 91.81 194 ASN A O 1
ATOM 1490 N N . PHE A 1 195 ? -2.997 10.698 13.396 1.00 93.56 195 PHE A N 1
ATOM 1491 C CA . PHE A 1 195 ? -4.403 10.552 13.027 1.00 93.56 195 PHE A CA 1
ATOM 1492 C C . PHE A 1 195 ? -5.172 9.836 14.140 1.00 93.56 195 PHE A C 1
ATOM 1494 O O . PHE A 1 195 ? -4.677 8.874 14.734 1.00 93.56 195 PHE A O 1
ATOM 1501 N N . VAL A 1 196 ? -6.387 10.305 14.425 1.00 92.00 196 VAL A N 1
ATOM 1502 C CA . VAL A 1 196 ? -7.245 9.758 15.488 1.00 92.00 196 VAL A CA 1
ATOM 1503 C C . VAL A 1 196 ? -8.526 9.186 14.887 1.00 92.00 196 VAL A C 1
ATOM 1505 O O . VAL A 1 196 ? -9.119 9.770 13.984 1.00 92.00 196 VAL A O 1
ATOM 1508 N N . ALA A 1 197 ? -8.959 8.032 15.380 1.00 93.38 197 ALA A N 1
ATOM 1509 C CA . ALA A 1 197 ? -10.189 7.408 14.921 1.00 93.38 197 ALA A CA 1
ATOM 1510 C C . ALA A 1 197 ? -11.424 8.169 15.435 1.00 93.38 197 ALA A C 1
ATOM 1512 O O . ALA A 1 197 ? -11.489 8.520 16.614 1.00 93.38 197 ALA A O 1
ATOM 1513 N N . GLU A 1 198 ? -12.438 8.368 14.589 1.00 90.75 198 GLU A N 1
ATOM 1514 C CA . GLU A 1 198 ? -13.687 9.044 14.983 1.00 90.75 198 GLU A CA 1
ATOM 1515 C C . GLU A 1 198 ? -14.411 8.316 16.127 1.00 90.75 198 GLU A C 1
ATOM 1517 O O . GLU A 1 198 ? -14.947 8.960 17.028 1.00 90.75 198 GLU A O 1
ATOM 1522 N N . TYR A 1 199 ? -14.375 6.977 16.152 1.00 88.62 199 TYR A N 1
ATOM 1523 C CA . TYR A 1 199 ? -14.962 6.201 17.251 1.00 88.62 199 TYR A CA 1
ATOM 1524 C C . TYR A 1 199 ? -14.242 6.454 18.579 1.00 88.62 199 TYR A C 1
ATOM 1526 O O . TYR A 1 199 ? -14.891 6.554 19.614 1.00 88.62 199 TYR A O 1
ATOM 1534 N N . THR A 1 200 ? -12.919 6.637 18.556 1.00 87.31 200 THR A N 1
ATOM 1535 C CA . THR A 1 200 ? -12.146 6.973 19.757 1.00 87.31 200 THR A CA 1
ATOM 1536 C C . THR A 1 200 ? -12.518 8.357 20.284 1.00 87.31 200 THR A C 1
ATOM 1538 O O . THR A 1 200 ? -12.624 8.545 21.493 1.00 87.31 200 THR A O 1
ATOM 1541 N N . ILE A 1 201 ? -12.753 9.326 19.393 1.00 86.62 201 ILE A N 1
ATOM 1542 C CA . ILE A 1 201 ? -13.200 10.670 19.784 1.00 86.62 201 ILE A CA 1
ATOM 1543 C C . ILE A 1 201 ? -14.582 10.587 20.439 1.00 86.62 201 ILE A C 1
ATOM 1545 O O . ILE A 1 201 ? -14.752 11.078 21.553 1.00 86.62 201 ILE A O 1
ATOM 1549 N N . ALA A 1 202 ? -15.530 9.887 19.812 1.00 88.06 202 ALA A N 1
ATOM 1550 C CA . ALA A 1 202 ? -16.876 9.704 20.355 1.00 88.06 202 ALA A CA 1
ATOM 1551 C C . ALA A 1 202 ? -16.872 8.995 21.727 1.00 88.06 202 ALA A C 1
ATOM 1553 O O . ALA A 1 202 ? -17.628 9.362 22.629 1.00 88.06 202 ALA A O 1
ATOM 1554 N N . GLU A 1 203 ? -15.998 8.002 21.920 1.00 88.31 203 GLU A N 1
ATOM 1555 C CA . GLU A 1 203 ? -15.802 7.334 23.212 1.00 88.31 203 GLU A CA 1
ATOM 1556 C C . GLU A 1 203 ? -15.272 8.294 24.286 1.00 88.31 203 GLU A C 1
ATOM 1558 O O . GLU A 1 203 ? -15.797 8.318 25.404 1.00 88.31 203 GLU A O 1
ATOM 1563 N N . MET A 1 204 ? -14.267 9.114 23.956 1.00 85.12 204 MET A N 1
ATOM 1564 C CA . MET A 1 204 ? -13.720 10.121 24.870 1.00 85.12 204 MET A CA 1
ATOM 1565 C C . MET A 1 204 ? -14.756 11.201 25.219 1.00 85.12 204 MET A C 1
ATOM 1567 O O . MET A 1 204 ? -14.888 11.565 26.387 1.00 85.12 204 MET A O 1
ATOM 1571 N N . GLU A 1 205 ? -15.531 11.675 24.243 1.00 87.25 205 GLU A N 1
ATOM 1572 C CA . GLU A 1 205 ? -16.617 12.642 24.449 1.00 87.25 205 GLU A CA 1
ATOM 1573 C C . GLU A 1 205 ? -17.714 12.079 25.362 1.00 87.25 205 GLU A C 1
ATOM 1575 O O . GLU A 1 205 ? -18.142 12.739 26.313 1.00 87.25 205 GLU A O 1
ATOM 1580 N N . SER A 1 206 ? -18.128 10.830 25.135 1.00 86.19 206 SER A N 1
ATOM 1581 C CA . SER A 1 206 ? -19.107 10.143 25.983 1.00 86.19 206 SER A CA 1
ATOM 1582 C C . SER A 1 206 ? -18.587 9.926 27.412 1.00 86.19 206 SER A C 1
ATOM 1584 O O . SER A 1 206 ? -19.337 10.077 28.386 1.00 86.19 206 SER A O 1
ATOM 1586 N N . ALA A 1 207 ? -17.297 9.613 27.572 1.00 84.88 207 ALA A N 1
ATOM 1587 C CA . ALA A 1 207 ? -16.662 9.483 28.883 1.00 84.88 207 ALA A CA 1
ATOM 1588 C C . ALA A 1 207 ? -16.661 10.819 29.644 1.00 84.88 207 ALA A C 1
ATOM 1590 O O . ALA A 1 207 ? -17.076 10.860 30.806 1.00 84.88 207 ALA A O 1
ATOM 1591 N N . VAL A 1 208 ? -16.299 11.914 28.967 1.00 85.06 208 VAL A N 1
ATOM 1592 C CA . VAL A 1 208 ? -16.358 13.277 29.513 1.00 85.06 208 VAL A CA 1
ATOM 1593 C C . VAL A 1 208 ? -17.788 13.645 29.915 1.00 85.06 208 VAL A C 1
ATOM 1595 O O . VAL A 1 208 ? -18.013 14.081 31.045 1.00 85.06 208 VAL A O 1
ATOM 1598 N N . ALA A 1 209 ? -18.777 13.409 29.049 1.00 84.75 209 ALA A N 1
ATOM 1599 C CA . ALA A 1 209 ? -20.182 13.687 29.348 1.00 84.75 209 ALA A CA 1
ATOM 1600 C C . ALA A 1 209 ? -20.681 12.896 30.573 1.00 84.75 209 ALA A C 1
ATOM 1602 O O . ALA A 1 209 ? -21.363 13.440 31.446 1.00 84.75 209 ALA A O 1
ATOM 1603 N N . THR A 1 210 ? -20.289 11.623 30.685 1.00 85.06 210 THR A N 1
ATOM 1604 C CA . THR A 1 210 ? -20.619 10.769 31.836 1.00 85.06 210 THR A CA 1
ATOM 1605 C C . THR A 1 210 ? -19.971 11.276 33.126 1.00 85.06 210 THR A C 1
ATOM 1607 O O . THR A 1 210 ? -20.602 11.247 34.187 1.00 85.06 210 THR A O 1
ATOM 1610 N N . ALA A 1 211 ? -18.727 11.755 33.058 1.00 79.31 211 ALA A N 1
ATOM 1611 C CA . ALA A 1 211 ? -18.036 12.338 34.200 1.00 79.31 211 ALA A CA 1
ATOM 1612 C C . ALA A 1 211 ? -18.729 13.626 34.669 1.00 79.31 211 ALA A C 1
ATOM 1614 O O . ALA A 1 211 ? -19.042 13.742 35.854 1.00 79.31 211 ALA A O 1
ATOM 1615 N N . VAL A 1 212 ? -19.070 14.533 33.749 1.00 80.75 212 VAL A N 1
ATOM 1616 C CA . VAL A 1 212 ? -19.798 15.777 34.059 1.00 80.75 212 VAL A CA 1
ATOM 1617 C C . VAL A 1 212 ? -21.164 15.483 34.698 1.00 80.75 212 VAL A C 1
ATOM 1619 O O . VAL A 1 212 ? -21.513 16.093 35.710 1.00 80.75 212 VAL A O 1
ATOM 1622 N N . ALA A 1 213 ? -21.911 14.498 34.182 1.00 76.69 213 ALA A N 1
ATOM 1623 C CA . ALA A 1 213 ? -23.223 14.112 34.713 1.00 76.69 213 ALA A CA 1
ATOM 1624 C C . ALA A 1 213 ? -23.168 13.480 36.121 1.00 76.69 213 ALA A C 1
ATOM 1626 O O . ALA A 1 213 ? -24.098 13.643 36.918 1.00 76.69 213 ALA A O 1
ATOM 1627 N N . LYS A 1 214 ? -22.089 12.757 36.460 1.00 71.38 214 LYS A N 1
ATOM 1628 C CA . LYS A 1 214 ? -21.871 12.229 37.821 1.00 71.38 214 LYS A CA 1
ATOM 1629 C C . LYS A 1 214 ? -21.583 13.344 38.830 1.00 71.38 214 LYS A C 1
ATOM 1631 O O . LYS A 1 214 ? -22.071 13.254 39.954 1.00 71.38 214 LYS A O 1
ATOM 1636 N N . GLY A 1 215 ? -20.879 14.401 38.419 1.00 59.88 215 GLY A N 1
ATOM 1637 C CA . GLY A 1 215 ? -20.636 15.581 39.255 1.00 59.88 215 GLY A CA 1
ATOM 1638 C C . GLY A 1 215 ? -21.917 16.351 39.600 1.00 59.88 215 GLY A C 1
ATOM 1639 O O . GLY A 1 215 ? -22.078 16.818 40.722 1.00 59.88 215 GLY A O 1
ATOM 1640 N N . THR A 1 216 ? -22.891 16.411 38.684 1.00 57.06 216 THR A N 1
ATOM 1641 C CA . THR A 1 216 ? -24.158 17.136 38.911 1.00 57.06 216 THR A CA 1
ATOM 1642 C C . THR A 1 216 ? -25.140 16.388 39.821 1.00 57.06 216 THR A C 1
ATOM 1644 O O . THR A 1 216 ? -25.925 17.021 40.523 1.00 57.06 216 THR A O 1
ATOM 1647 N N . LYS A 1 217 ? -25.106 15.047 39.857 1.00 52.44 217 LYS A N 1
ATOM 1648 C CA . LYS A 1 217 ? -25.999 14.237 40.714 1.00 52.44 217 LYS A CA 1
ATOM 1649 C C . LYS A 1 217 ? -25.574 14.169 42.185 1.00 52.44 217 LYS A C 1
ATOM 1651 O O . LYS A 1 217 ? -26.415 13.868 43.026 1.00 52.44 217 LYS A O 1
ATOM 1656 N N . ALA A 1 218 ? -24.319 14.476 42.513 1.00 45.75 218 ALA A N 1
ATOM 1657 C CA . ALA A 1 218 ? -23.851 14.543 43.900 1.00 45.75 218 ALA A CA 1
ATOM 1658 C C . ALA A 1 218 ? -24.346 15.799 44.656 1.00 45.75 218 ALA A C 1
ATOM 1660 O O . ALA A 1 218 ? -24.303 15.820 45.881 1.00 45.75 218 ALA A O 1
ATOM 1661 N N . GLY A 1 219 ? -24.868 16.815 43.954 1.00 44.75 219 GLY A N 1
ATOM 1662 C CA . GLY A 1 219 ? -25.420 18.042 44.554 1.00 44.75 219 GLY A CA 1
ATOM 1663 C C . GLY A 1 219 ? -26.926 18.009 44.859 1.00 44.75 219 GLY A C 1
ATOM 1664 O O . GLY A 1 219 ? -27.488 19.029 45.244 1.00 44.75 219 GLY A O 1
ATOM 1665 N N . GLY A 1 220 ? -27.601 16.871 44.656 1.00 37.09 220 GLY A N 1
ATOM 1666 C CA . GLY A 1 220 ? -29.068 16.765 44.660 1.00 37.09 220 GLY A CA 1
ATOM 1667 C C . GLY A 1 220 ? -29.679 15.978 45.821 1.00 37.09 220 GLY A C 1
ATOM 1668 O O . GLY A 1 220 ? -30.675 15.291 45.607 1.00 37.09 220 GLY A O 1
ATOM 1669 N N . GLY A 1 221 ? -29.098 16.026 47.022 1.00 40.97 221 GLY A N 1
ATOM 1670 C CA . GLY A 1 221 ? -29.674 15.344 48.184 1.00 40.97 221 GLY A CA 1
ATOM 1671 C C . GLY A 1 221 ? -29.087 15.770 49.526 1.00 40.97 221 GLY A C 1
ATOM 1672 O O . GLY A 1 221 ? -28.225 15.072 50.042 1.00 40.97 221 GLY A O 1
ATOM 1673 N N . ALA A 1 222 ? -29.574 16.882 50.087 1.00 37.75 222 ALA A N 1
ATOM 1674 C CA . ALA A 1 222 ? -29.703 17.106 51.534 1.00 37.75 222 ALA A CA 1
ATOM 1675 C C . ALA A 1 222 ? -30.427 18.441 51.798 1.00 37.75 222 ALA A C 1
ATOM 1677 O O . ALA A 1 222 ? -29.856 19.518 51.635 1.00 37.75 222 ALA A O 1
ATOM 1678 N N . GLU A 1 223 ? -31.689 18.353 52.214 1.00 36.09 223 GLU A N 1
ATOM 1679 C CA . GLU A 1 223 ? -32.401 19.427 52.908 1.00 36.09 223 GLU A CA 1
ATOM 1680 C C . GLU A 1 223 ? -31.860 19.541 54.350 1.00 36.09 223 GLU A C 1
ATOM 1682 O O . GLU A 1 223 ? -31.648 18.532 55.017 1.00 36.09 223 GLU A O 1
ATOM 1687 N N . GLU A 1 224 ? -31.613 20.784 54.776 1.00 37.97 224 GLU A N 1
ATOM 1688 C CA . GLU A 1 224 ? -31.434 21.295 56.147 1.00 37.97 224 GLU A CA 1
ATOM 1689 C C . GLU A 1 224 ? -30.561 20.515 57.157 1.00 37.97 224 GLU A C 1
ATOM 1691 O O . GLU A 1 224 ? -31.001 19.598 57.842 1.00 37.97 224 GLU A O 1
ATOM 1696 N N . THR A 1 225 ? -29.348 21.018 57.426 1.00 30.33 225 THR A N 1
ATOM 1697 C CA . THR A 1 225 ? -29.037 21.797 58.653 1.00 30.33 225 THR A CA 1
ATOM 1698 C C . THR A 1 225 ? -27.532 22.104 58.782 1.00 30.33 225 THR A C 1
ATOM 1700 O O . THR A 1 225 ? -26.684 21.226 58.740 1.00 30.33 225 THR A O 1
ATOM 1703 N N . GLY A 1 226 ? -27.205 23.384 59.007 1.00 33.56 226 GLY A N 1
ATOM 1704 C CA . GLY A 1 226 ? -26.125 23.821 59.907 1.00 33.56 226 GLY A CA 1
ATOM 1705 C C . GLY A 1 226 ? -24.650 23.546 59.561 1.00 33.56 226 GLY A C 1
ATOM 1706 O O . GLY A 1 226 ? -24.095 22.538 59.960 1.00 33.56 226 GLY A O 1
ATOM 1707 N N . LYS A 1 227 ? -23.977 24.594 59.053 1.00 40.78 227 LYS A N 1
ATOM 1708 C CA . LYS A 1 227 ? -22.584 25.019 59.349 1.00 40.78 227 LYS A CA 1
ATOM 1709 C C . LYS A 1 227 ? -21.421 24.005 59.200 1.00 40.78 227 LYS A C 1
ATOM 1711 O O . LYS A 1 227 ? -21.272 23.073 59.973 1.00 40.78 227 LYS A O 1
ATOM 1716 N N . LYS A 1 228 ? -20.444 24.453 58.392 1.00 37.44 228 LYS A N 1
ATOM 1717 C CA . LYS A 1 228 ? -19.071 23.951 58.141 1.00 37.44 228 LYS A CA 1
ATOM 1718 C C . LYS A 1 228 ? -18.952 22.856 57.077 1.00 37.44 228 LYS A C 1
ATOM 1720 O O . LYS A 1 228 ? -19.003 21.679 57.393 1.00 37.44 228 LYS A O 1
ATOM 1725 N N . LYS A 1 229 ? -18.637 23.286 55.853 1.00 35.94 229 LYS A N 1
ATOM 1726 C CA . LYS A 1 229 ? -17.694 22.639 54.923 1.00 35.94 229 LYS A CA 1
ATOM 1727 C C . LYS A 1 229 ? -17.435 23.620 53.780 1.00 35.94 229 LYS A C 1
ATOM 1729 O O . LYS A 1 229 ? -18.327 23.900 52.995 1.00 35.94 229 LYS A O 1
ATOM 1734 N N . LYS A 1 230 ? -16.247 24.229 53.763 1.00 34.25 230 LYS A N 1
ATOM 1735 C CA . LYS A 1 230 ? -15.780 25.109 52.677 1.00 34.25 230 LYS A CA 1
ATOM 1736 C C . LYS A 1 230 ? -14.478 24.595 52.042 1.00 34.25 230 LYS A C 1
ATOM 1738 O O . LYS A 1 230 ? -13.838 25.337 51.319 1.00 34.25 230 LYS A O 1
ATOM 1743 N N . GLU A 1 231 ? -14.106 23.343 52.318 1.00 34.84 231 GLU A N 1
ATOM 1744 C CA . GLU A 1 231 ? -12.835 22.741 51.878 1.00 34.84 231 GLU A CA 1
ATOM 1745 C C . GLU A 1 231 ? -13.007 21.410 51.117 1.00 34.84 231 GLU A C 1
ATOM 1747 O O . GLU A 1 231 ? -12.024 20.859 50.643 1.00 34.84 231 GLU A O 1
ATOM 1752 N N . GLU A 1 232 ? -14.229 20.884 50.942 1.00 36.78 232 GLU A N 1
ATOM 1753 C CA . GLU A 1 232 ? -14.433 19.597 50.241 1.00 36.78 232 GLU A CA 1
ATOM 1754 C C . GLU A 1 232 ? -14.854 19.736 48.762 1.00 36.78 232 GLU A C 1
ATOM 1756 O O . GLU A 1 232 ? -14.571 18.832 47.974 1.00 36.78 232 GLU A O 1
ATOM 1761 N N . ASP A 1 233 ? -15.421 20.874 48.341 1.00 36.72 233 ASP A N 1
ATOM 1762 C CA . ASP A 1 233 ? -15.862 21.087 46.946 1.00 36.72 233 ASP A CA 1
ATOM 1763 C C . ASP A 1 233 ? -14.704 21.225 45.935 1.00 36.72 233 ASP A C 1
ATOM 1765 O O . ASP A 1 233 ? -14.862 20.881 44.763 1.00 36.72 233 ASP A O 1
ATOM 1769 N N . GLU A 1 234 ? -13.509 21.652 46.360 1.00 40.47 234 GLU A N 1
ATOM 1770 C CA . GLU A 1 234 ? -12.347 21.772 45.458 1.00 40.47 234 GLU A CA 1
ATOM 1771 C C . GLU A 1 234 ? -11.748 20.409 45.062 1.00 40.47 234 GLU A C 1
ATOM 1773 O O . GLU A 1 234 ? -11.117 20.282 44.012 1.00 40.47 234 GLU A O 1
ATOM 1778 N N . SER A 1 235 ? -11.997 19.357 45.849 1.00 39.53 235 SER A N 1
ATOM 1779 C CA . SER A 1 235 ? -11.459 18.011 45.596 1.00 39.53 235 SER A CA 1
ATOM 1780 C C . SER A 1 235 ? -12.271 17.184 44.586 1.00 39.53 235 SER A C 1
ATOM 1782 O O . SER A 1 235 ? -11.728 16.282 43.948 1.00 39.53 235 SER A O 1
ATOM 1784 N N . LEU A 1 236 ? -13.553 17.514 44.383 1.00 43.84 236 LEU A N 1
ATOM 1785 C CA . LEU A 1 236 ? -14.445 16.829 43.435 1.00 43.84 236 LEU A CA 1
ATOM 1786 C C . LEU A 1 236 ? -14.313 17.386 42.009 1.00 43.84 236 LEU A C 1
ATOM 1788 O O . LEU A 1 236 ? -14.371 16.625 41.043 1.00 43.84 236 LEU A O 1
ATOM 1792 N N . ALA A 1 237 ? -14.038 18.686 41.860 1.00 43.47 237 ALA A N 1
ATOM 1793 C CA . ALA A 1 237 ? -13.738 19.299 40.563 1.00 43.47 237 ALA A CA 1
ATOM 1794 C C . ALA A 1 237 ? -12.433 18.752 39.947 1.00 43.47 237 ALA A C 1
ATOM 1796 O O . ALA A 1 237 ? -12.351 18.550 38.733 1.00 43.47 237 ALA A O 1
ATOM 1797 N N . ALA A 1 238 ? -11.439 18.427 40.781 1.00 45.38 238 ALA A N 1
ATOM 1798 C CA . ALA A 1 238 ? -10.124 17.950 40.351 1.00 45.38 238 ALA A CA 1
ATOM 1799 C C . ALA A 1 238 ? -10.149 16.592 39.617 1.00 45.38 238 ALA A C 1
ATOM 1801 O O . ALA A 1 238 ? -9.276 16.332 38.792 1.00 45.38 238 ALA A O 1
ATOM 1802 N N . HIS A 1 239 ? -11.157 15.741 39.854 1.00 48.22 239 HIS A N 1
ATOM 1803 C CA . HIS A 1 239 ? -11.296 14.447 39.170 1.00 48.22 239 HIS A CA 1
ATOM 1804 C C . HIS A 1 239 ? -11.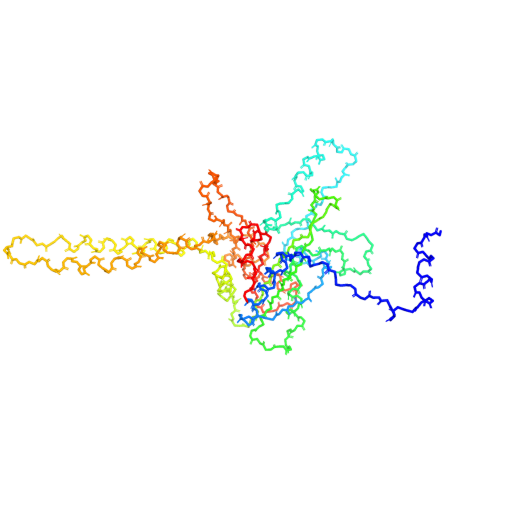985 14.527 37.797 1.00 48.22 239 HIS A C 1
ATOM 1806 O O . HIS A 1 239 ? -11.885 13.577 37.018 1.00 48.22 239 HIS A O 1
ATOM 1812 N N . HIS A 1 240 ? -12.637 15.648 37.467 1.00 52.47 240 HIS A N 1
ATOM 1813 C CA . HIS A 1 240 ? -13.275 15.874 36.163 1.00 52.47 240 HIS A CA 1
ATOM 1814 C C . HIS A 1 240 ? -12.335 16.521 35.136 1.00 52.47 240 HIS A C 1
ATOM 1816 O O . HIS A 1 240 ? -12.433 16.209 33.952 1.00 52.47 240 HIS A O 1
ATOM 1822 N N . LEU A 1 241 ? -11.382 17.344 35.594 1.00 59.38 241 LEU A N 1
ATOM 1823 C CA . LEU A 1 241 ? -10.353 17.973 34.758 1.00 59.38 241 LEU A CA 1
ATOM 1824 C C . LEU A 1 241 ? -9.475 17.009 33.926 1.00 59.38 241 LEU A C 1
ATOM 1826 O O . LEU A 1 241 ? -9.197 17.355 32.780 1.00 59.38 241 LEU A O 1
ATOM 1830 N N . PRO A 1 242 ? -9.037 15.821 34.401 1.00 70.75 242 PRO A N 1
ATOM 1831 C CA . PRO A 1 242 ? -8.088 15.007 33.640 1.00 70.75 242 PRO A CA 1
ATOM 1832 C C . PRO A 1 242 ? -8.672 14.443 32.339 1.00 70.75 242 PRO A C 1
ATOM 1834 O O . PRO A 1 242 ? -7.942 14.309 31.362 1.00 70.75 242 PRO A O 1
ATOM 1837 N N . GLN A 1 243 ? -9.973 14.128 32.293 1.00 73.25 243 GLN A N 1
ATOM 1838 C CA . GLN A 1 243 ? -10.603 13.548 31.097 1.00 73.25 243 GLN A CA 1
ATOM 1839 C C . GLN A 1 243 ? -10.882 14.604 30.020 1.00 73.25 243 GLN A C 1
ATOM 1841 O O . GLN A 1 243 ? -10.633 14.358 28.840 1.00 73.25 243 GLN A O 1
ATOM 1846 N N . THR A 1 244 ? -11.342 15.795 30.415 1.00 75.38 244 THR A N 1
ATOM 1847 C CA . THR A 1 244 ? -11.501 16.941 29.507 1.00 75.38 244 THR A CA 1
ATOM 1848 C C . THR A 1 244 ? -10.159 17.430 28.985 1.00 75.38 244 THR A C 1
ATOM 1850 O O . THR A 1 244 ? -10.019 17.657 27.785 1.00 75.38 244 THR A O 1
ATOM 1853 N N . GLU A 1 245 ? -9.150 17.531 29.851 1.00 82.00 245 GLU A N 1
ATOM 1854 C CA . GLU A 1 245 ? -7.803 17.936 29.450 1.00 82.00 245 GLU A CA 1
ATOM 1855 C C . GLU A 1 245 ? -7.168 16.912 28.495 1.00 82.00 245 GLU A C 1
ATOM 1857 O O . GLU A 1 245 ? -6.508 17.283 27.525 1.00 82.00 245 GLU A O 1
ATOM 1862 N N . GLN A 1 246 ? -7.405 15.614 28.709 1.00 81.19 246 GLN A N 1
ATOM 1863 C CA . GLN A 1 246 ? -6.928 14.558 27.815 1.00 81.19 246 GLN A CA 1
ATOM 1864 C C . GLN A 1 246 ? -7.576 14.622 26.424 1.00 81.19 246 GLN A C 1
ATOM 1866 O O . GLN A 1 246 ? -6.864 14.499 25.420 1.00 81.19 246 GLN A O 1
ATOM 1871 N N . LEU A 1 247 ? -8.895 14.832 26.347 1.00 80.56 247 LEU A N 1
ATOM 1872 C CA . LEU A 1 247 ? -9.594 15.025 25.073 1.00 80.56 247 LEU A CA 1
ATOM 1873 C C . LEU A 1 247 ? -9.061 16.271 24.357 1.00 80.56 247 LEU A C 1
ATOM 1875 O O . LEU A 1 247 ? -8.697 16.201 23.186 1.00 80.56 247 LEU A O 1
ATOM 1879 N N . GLN A 1 248 ? -8.923 17.382 25.080 1.00 84.69 248 GLN A N 1
ATOM 1880 C CA . GLN A 1 248 ? -8.435 18.637 24.521 1.00 84.69 248 GLN A CA 1
ATOM 1881 C C . GLN A 1 248 ? -7.005 18.511 23.976 1.00 84.69 248 GLN A C 1
ATOM 1883 O O . GLN A 1 248 ? -6.760 18.863 22.825 1.00 84.69 248 GLN A O 1
ATOM 1888 N N . ARG A 1 249 ? -6.078 17.911 24.733 1.00 84.56 249 ARG A N 1
ATOM 1889 C CA . ARG A 1 249 ? -4.703 17.646 24.267 1.00 84.56 249 ARG A CA 1
ATOM 1890 C C . ARG A 1 249 ? -4.671 16.768 23.015 1.00 84.56 249 ARG A C 1
ATOM 1892 O O . ARG A 1 249 ? -3.831 16.965 22.137 1.00 84.56 249 ARG A O 1
ATOM 1899 N N . THR A 1 250 ? -5.573 15.792 22.930 1.00 82.31 250 THR A N 1
ATOM 1900 C CA . THR A 1 250 ? -5.681 14.900 21.767 1.00 82.31 250 THR A CA 1
ATOM 1901 C C . THR A 1 250 ? -6.172 15.667 20.540 1.00 82.31 250 THR A C 1
ATOM 1903 O O . THR A 1 250 ? -5.544 15.591 19.484 1.00 82.31 250 THR A O 1
ATOM 1906 N N . LEU A 1 251 ? -7.229 16.469 20.695 1.00 83.62 251 LEU A N 1
ATOM 1907 C CA . LEU A 1 251 ? -7.770 17.318 19.633 1.00 83.62 251 LEU A CA 1
ATOM 1908 C C . LEU A 1 251 ? -6.781 18.401 19.190 1.00 83.62 251 LEU A C 1
ATOM 1910 O O . LEU A 1 251 ? -6.745 18.757 18.015 1.00 83.62 251 LEU A O 1
ATOM 1914 N N . GLU A 1 252 ? -5.954 18.927 20.092 1.00 85.50 252 GLU A N 1
ATOM 1915 C CA . GLU A 1 252 ? -4.917 19.908 19.766 1.00 85.50 252 GLU A CA 1
ATOM 1916 C C . GLU A 1 252 ? -3.786 19.288 18.937 1.00 85.50 252 GLU A C 1
ATOM 1918 O O . GLU A 1 252 ? -3.398 19.87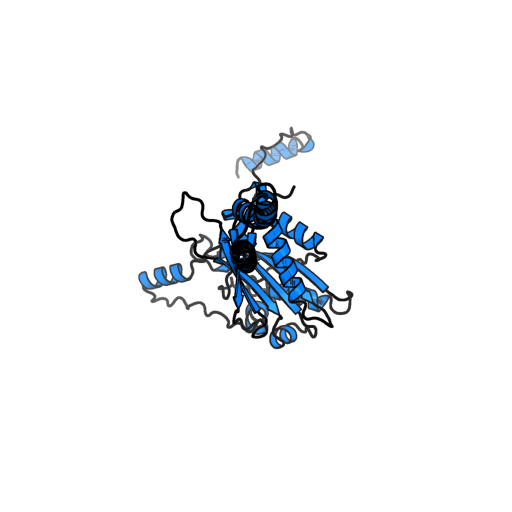5 17.926 1.00 85.50 252 GLU A O 1
ATOM 1923 N N . ARG A 1 253 ? -3.311 18.092 19.318 1.00 85.56 253 ARG A N 1
ATOM 1924 C CA . ARG A 1 253 ? -2.161 17.419 18.687 1.00 85.56 253 ARG A CA 1
ATOM 1925 C C . ARG A 1 253 ? -2.493 16.664 17.399 1.00 85.56 253 ARG A C 1
ATOM 1927 O O . ARG A 1 253 ? -1.581 16.364 16.632 1.00 85.56 253 ARG A O 1
ATOM 1934 N N . MET A 1 254 ? -3.753 16.292 17.176 1.00 88.25 254 MET A N 1
ATOM 1935 C CA . MET A 1 254 ? -4.115 15.498 16.000 1.00 88.25 254 MET A CA 1
ATOM 1936 C C . MET A 1 254 ? -3.878 16.271 14.694 1.00 88.25 254 MET A C 1
ATOM 1938 O O . MET A 1 254 ? -4.205 17.455 14.590 1.00 88.25 254 MET A O 1
ATOM 1942 N N . GLN A 1 255 ? -3.350 15.575 13.688 1.00 88.69 255 GLN A N 1
ATOM 1943 C CA . GLN A 1 255 ? -3.179 16.092 12.326 1.00 88.69 255 GLN A CA 1
ATOM 1944 C C . GLN A 1 255 ? -4.412 15.832 11.450 1.00 88.69 255 GLN A C 1
ATOM 1946 O O . GLN A 1 255 ? -4.629 16.515 10.449 1.00 88.69 255 GLN A O 1
ATOM 1951 N N . GLY A 1 256 ? -5.246 14.869 11.840 1.00 91.25 256 GLY A N 1
ATOM 1952 C CA . GLY A 1 256 ? -6.457 14.497 11.126 1.00 91.25 256 GLY A CA 1
ATOM 1953 C C . GLY A 1 256 ? -7.232 13.395 11.832 1.00 91.25 256 GLY A C 1
ATOM 1954 O O . GLY A 1 256 ? -6.834 12.906 12.895 1.00 91.25 256 GLY A O 1
ATOM 1955 N N . THR A 1 257 ? -8.344 13.008 11.225 1.00 93.19 257 THR A N 1
ATOM 1956 C CA . THR A 1 257 ? -9.223 11.946 11.708 1.00 93.19 257 THR A CA 1
ATOM 1957 C C . THR A 1 257 ? -9.431 10.887 10.639 1.00 93.19 257 THR A C 1
ATOM 1959 O O . THR A 1 257 ? -9.263 11.143 9.446 1.00 93.19 257 THR A O 1
ATOM 1962 N N . TYR A 1 258 ? -9.785 9.675 11.056 1.00 95.69 258 TYR A N 1
ATOM 1963 C CA . TYR A 1 258 ? -10.206 8.629 10.132 1.00 95.69 258 TYR A CA 1
ATOM 1964 C C . TYR A 1 258 ? -11.395 7.843 10.676 1.00 95.69 258 TYR A C 1
ATOM 1966 O O . TYR A 1 258 ? -11.620 7.757 11.885 1.00 95.69 258 TYR A O 1
ATOM 1974 N N . LYS A 1 259 ? -12.155 7.249 9.761 1.00 95.56 259 LYS A N 1
ATOM 1975 C CA . LYS A 1 259 ? -13.308 6.406 10.055 1.00 95.56 259 LYS A CA 1
ATOM 1976 C C . LYS A 1 259 ? -13.304 5.152 9.204 1.00 95.56 259 LYS A C 1
ATOM 1978 O O . LYS A 1 259 ? -12.828 5.139 8.067 1.00 95.56 259 LYS A O 1
ATOM 1983 N N . LEU A 1 260 ? -13.892 4.107 9.767 1.00 96.56 260 LEU A N 1
ATOM 1984 C CA . LEU A 1 260 ? -14.048 2.814 9.124 1.00 96.56 260 LEU A CA 1
ATOM 1985 C C . LEU A 1 260 ? -15.508 2.643 8.723 1.00 96.56 260 LEU A C 1
ATOM 1987 O O . LEU A 1 260 ? -16.397 2.650 9.573 1.00 96.56 260 LEU A O 1
ATOM 1991 N N . VAL A 1 261 ? -15.758 2.507 7.424 1.00 96.06 261 VAL A N 1
ATOM 1992 C CA . VAL A 1 261 ? -17.110 2.344 6.879 1.00 96.06 261 VAL A CA 1
ATOM 1993 C C . VAL A 1 261 ? -17.233 0.949 6.271 1.00 96.06 261 VAL A C 1
ATOM 1995 O O . VAL A 1 261 ? -16.382 0.574 5.467 1.00 96.06 261 VAL A O 1
ATOM 1998 N N . PRO A 1 262 ? -18.266 0.156 6.615 1.00 97.06 262 PRO A N 1
ATOM 1999 C CA . PRO A 1 262 ? -18.472 -1.157 6.011 1.00 97.06 262 PRO A CA 1
ATOM 2000 C C . PRO A 1 262 ? -18.540 -1.085 4.482 1.00 97.06 262 PRO A C 1
ATOM 2002 O O . PRO A 1 262 ? -19.280 -0.271 3.927 1.00 97.06 262 PRO A O 1
ATOM 2005 N N . SER A 1 263 ? -17.806 -1.966 3.805 1.00 94.69 263 SER A N 1
ATOM 2006 C CA . SER A 1 263 ? -17.728 -2.009 2.341 1.00 94.69 263 SER A CA 1
ATOM 2007 C C . SER A 1 263 ? -18.389 -3.259 1.745 1.00 94.69 263 SER A C 1
ATOM 2009 O O . SER A 1 263 ? -18.832 -4.164 2.460 1.00 94.69 263 SER A O 1
ATOM 2011 N N . LYS A 1 264 ? -18.531 -3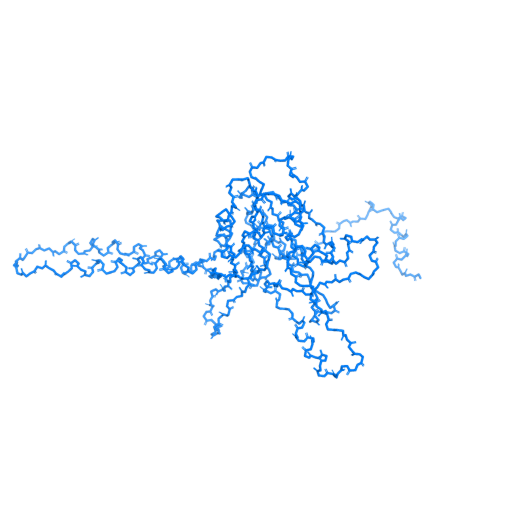.287 0.412 1.00 93.62 264 LYS A N 1
ATOM 2012 C CA . LYS A 1 264 ? -19.168 -4.380 -0.352 1.00 93.62 264 LYS A CA 1
ATOM 2013 C C . LYS A 1 264 ? -18.349 -4.769 -1.587 1.00 93.62 264 LYS A C 1
ATOM 2015 O O . LYS A 1 264 ? -18.894 -4.961 -2.672 1.00 93.62 264 LYS A O 1
ATOM 2020 N N . GLU A 1 265 ? -17.039 -4.875 -1.427 1.00 93.19 265 GLU A N 1
ATOM 2021 C CA . GLU A 1 265 ? -16.130 -5.338 -2.470 1.00 93.19 265 GLU A CA 1
ATOM 2022 C C . GLU A 1 265 ? -16.207 -6.859 -2.641 1.00 93.19 265 GLU A C 1
ATOM 2024 O O . GLU A 1 265 ? -16.312 -7.610 -1.668 1.00 93.19 265 GLU A O 1
ATOM 2029 N N . ALA A 1 266 ? -16.097 -7.316 -3.890 1.00 92.19 266 ALA A N 1
ATOM 2030 C CA . ALA A 1 266 ? -16.161 -8.736 -4.248 1.00 92.19 266 ALA A CA 1
ATOM 2031 C C . ALA A 1 266 ? -14.933 -9.547 -3.793 1.00 92.19 266 ALA A C 1
ATOM 2033 O O . ALA A 1 266 ? -15.011 -10.766 -3.649 1.00 92.19 266 ALA A O 1
ATOM 2034 N N . ILE A 1 267 ? -13.802 -8.871 -3.570 1.00 95.00 267 ILE A N 1
ATOM 2035 C CA . ILE A 1 267 ? -12.540 -9.493 -3.157 1.00 95.00 267 ILE A CA 1
ATOM 2036 C C . ILE A 1 267 ? -12.590 -10.013 -1.710 1.00 95.00 267 ILE A C 1
ATOM 2038 O O . ILE A 1 267 ? -11.910 -10.992 -1.390 1.00 95.00 267 ILE A O 1
ATOM 2042 N N . PHE A 1 268 ? -13.403 -9.389 -0.851 1.00 96.62 268 PHE A N 1
ATOM 2043 C CA . PHE A 1 268 ? -13.473 -9.670 0.581 1.00 96.62 268 PHE A CA 1
ATOM 2044 C C . PHE A 1 268 ? -14.743 -10.434 0.976 1.00 96.62 268 PHE A C 1
ATOM 2046 O O . PHE A 1 268 ? -15.760 -10.435 0.280 1.00 96.62 268 PHE A O 1
ATOM 2053 N N . LEU A 1 269 ? -14.702 -11.071 2.143 1.00 95.75 269 LEU A N 1
ATOM 2054 C CA . LEU A 1 269 ? -15.846 -11.728 2.755 1.00 95.75 269 LEU A CA 1
ATOM 2055 C C . LEU A 1 269 ? -16.906 -10.682 3.183 1.00 95.75 269 LEU A C 1
ATOM 2057 O O . LEU A 1 269 ? -16.568 -9.698 3.852 1.00 95.75 269 LEU A O 1
ATOM 2061 N N . PRO A 1 270 ? -18.196 -10.861 2.834 1.00 95.50 270 PRO A N 1
ATOM 2062 C CA . PRO A 1 270 ? -19.257 -9.942 3.245 1.00 95.50 270 PRO A CA 1
ATOM 2063 C C . PRO A 1 270 ? -19.336 -9.777 4.770 1.00 95.50 270 PRO A C 1
ATOM 2065 O O . PRO A 1 270 ? -19.298 -10.755 5.514 1.00 95.50 270 PRO A O 1
ATOM 2068 N N . GLY A 1 271 ? -19.444 -8.531 5.237 1.00 94.31 271 GLY A N 1
ATOM 2069 C CA . GLY A 1 271 ? -19.513 -8.199 6.668 1.00 94.31 271 GLY A CA 1
ATOM 2070 C C . GLY A 1 271 ? -18.170 -8.226 7.411 1.00 94.31 271 GLY A C 1
ATOM 2071 O O . GLY A 1 271 ? -18.138 -7.945 8.606 1.00 94.31 271 GLY A O 1
ATOM 2072 N N . ARG A 1 272 ? -17.061 -8.541 6.729 1.00 96.38 272 ARG A N 1
ATOM 2073 C CA . ARG A 1 272 ? -15.698 -8.566 7.293 1.00 96.38 272 ARG A CA 1
ATOM 2074 C C . ARG A 1 272 ? -14.726 -7.723 6.465 1.00 96.38 272 ARG A C 1
ATOM 2076 O O . ARG A 1 272 ? -13.592 -8.127 6.216 1.00 96.38 272 ARG A O 1
ATOM 2083 N N . GLN A 1 273 ? -15.205 -6.570 6.013 1.00 96.38 273 GLN A N 1
ATOM 2084 C CA . GLN A 1 273 ? -14.477 -5.640 5.159 1.00 96.38 273 GLN A CA 1
ATOM 2085 C C . GLN A 1 273 ? -14.904 -4.204 5.431 1.00 96.38 273 GLN A C 1
ATOM 2087 O O . GLN A 1 273 ? -16.074 -3.945 5.739 1.00 96.38 273 GLN A O 1
ATOM 2092 N N . VAL A 1 274 ? -13.955 -3.284 5.303 1.00 97.44 274 VAL A N 1
ATOM 2093 C CA . VAL A 1 274 ? -14.191 -1.857 5.490 1.00 97.44 274 VAL A CA 1
ATOM 2094 C C . VAL A 1 274 ? -13.395 -1.024 4.490 1.00 97.44 274 VAL A C 1
ATOM 2096 O O . VAL A 1 274 ? -12.317 -1.397 4.023 1.00 97.44 274 VAL A O 1
ATOM 2099 N N . HIS A 1 275 ? -13.954 0.133 4.176 1.00 97.75 275 HIS A N 1
ATOM 2100 C CA . HIS A 1 275 ? -13.275 1.259 3.561 1.00 97.75 275 HIS A CA 1
ATOM 2101 C C . HIS A 1 275 ? -12.723 2.167 4.659 1.00 97.75 275 HIS A C 1
ATOM 2103 O O . HIS A 1 275 ? -13.390 2.417 5.666 1.00 97.75 275 HIS A O 1
ATOM 2109 N N . ILE A 1 276 ? -11.512 2.668 4.447 1.00 97.44 276 ILE A N 1
ATOM 2110 C CA . ILE A 1 276 ? -10.833 3.591 5.350 1.00 97.44 276 ILE A CA 1
ATOM 2111 C C . ILE A 1 276 ? -10.972 4.981 4.748 1.00 97.44 276 ILE A C 1
ATOM 2113 O O . ILE A 1 276 ? -10.403 5.259 3.689 1.00 97.44 276 ILE A O 1
ATOM 2117 N N . LEU A 1 277 ? -11.727 5.849 5.415 1.00 96.56 277 LEU A N 1
ATOM 2118 C CA . LEU A 1 277 ? -11.831 7.247 5.025 1.00 96.56 277 LEU A CA 1
ATOM 2119 C C . LEU A 1 277 ? -11.052 8.110 6.006 1.00 96.56 277 LEU A C 1
ATOM 2121 O O . LEU A 1 277 ? -11.201 7.932 7.211 1.00 96.56 277 LEU A O 1
ATOM 2125 N N . ALA A 1 278 ? -10.256 9.045 5.501 1.00 94.50 278 ALA A N 1
ATOM 2126 C CA . ALA A 1 278 ? -9.489 9.971 6.322 1.00 94.50 278 ALA A CA 1
ATOM 2127 C C . ALA A 1 278 ? -9.681 11.416 5.863 1.00 94.50 278 ALA A C 1
ATOM 2129 O O . ALA A 1 278 ? -9.854 11.695 4.676 1.00 94.50 278 ALA A O 1
ATOM 2130 N N . SER A 1 279 ? -9.633 12.325 6.825 1.00 91.56 279 SER A N 1
ATOM 2131 C CA . SER A 1 279 ? -9.691 13.772 6.633 1.00 91.56 279 SER A CA 1
ATOM 2132 C C . SER A 1 279 ? -8.582 14.426 7.440 1.00 91.56 279 SER A C 1
ATOM 2134 O O . SER A 1 279 ? -8.215 13.950 8.520 1.00 91.56 279 SER A O 1
ATOM 2136 N N . ARG A 1 280 ? -8.038 15.528 6.934 1.00 89.44 280 ARG A N 1
ATOM 2137 C CA . ARG A 1 280 ? -7.083 16.325 7.692 1.00 89.44 280 ARG A CA 1
ATOM 2138 C C . ARG A 1 280 ? -7.867 17.180 8.695 1.00 89.44 280 ARG A C 1
ATOM 2140 O O . ARG A 1 280 ? -9.082 17.348 8.622 1.00 89.44 280 ARG A O 1
ATOM 2147 N N . LYS A 1 281 ? -7.184 17.662 9.729 1.00 84.31 281 LYS A N 1
ATOM 2148 C CA . LYS A 1 281 ? -7.764 18.650 10.634 1.00 84.31 281 LYS A CA 1
ATOM 2149 C C . LYS A 1 281 ? -7.928 19.974 9.869 1.00 84.31 281 LYS A C 1
ATOM 2151 O O . LYS A 1 281 ? -6.915 20.487 9.382 1.00 84.31 281 LYS A O 1
ATOM 2156 N N . PRO A 1 282 ? -9.139 20.558 9.804 1.00 74.38 282 PRO A N 1
ATOM 2157 C CA . PRO A 1 282 ? -9.351 21.811 9.097 1.00 74.38 282 PRO A CA 1
ATOM 2158 C C . PRO A 1 282 ? -8.515 22.914 9.749 1.00 74.38 282 PRO A C 1
ATOM 2160 O O . PRO A 1 282 ? -8.618 23.187 10.950 1.00 74.38 282 PRO A O 1
ATOM 2163 N N . THR A 1 283 ? -7.645 23.541 8.963 1.00 67.44 283 THR A N 1
ATOM 2164 C CA . THR A 1 283 ? -6.926 24.741 9.390 1.00 67.44 283 THR A CA 1
ATOM 2165 C C . THR A 1 283 ? -7.882 25.925 9.351 1.00 67.44 283 THR A C 1
ATOM 2167 O O . THR A 1 283 ? -8.591 26.099 8.367 1.00 67.44 283 THR A O 1
ATOM 2170 N N . ALA A 1 284 ? -7.870 26.775 10.385 1.00 57.31 284 ALA A N 1
ATOM 2171 C CA . ALA A 1 284 ? -8.780 27.921 10.547 1.00 57.31 284 ALA A CA 1
ATOM 2172 C C . ALA A 1 284 ? -8.811 28.923 9.365 1.00 57.31 284 ALA A C 1
ATOM 2174 O O . ALA A 1 284 ? -9.646 29.822 9.344 1.00 57.31 284 ALA A O 1
ATOM 2175 N N . THR A 1 285 ? -7.896 28.788 8.404 1.00 58.72 285 THR A N 1
ATOM 2176 C CA . THR A 1 285 ? -7.777 29.591 7.183 1.00 58.72 285 THR A CA 1
ATOM 2177 C C . THR A 1 285 ? -8.587 29.062 5.994 1.00 58.72 285 THR A C 1
ATOM 2179 O O . THR A 1 285 ? -8.950 29.864 5.140 1.00 58.72 285 THR A O 1
ATOM 2182 N N . ASP A 1 286 ? -8.907 27.765 5.948 1.00 58.62 286 ASP A N 1
ATOM 2183 C CA . ASP A 1 286 ? -9.682 27.137 4.868 1.00 58.62 286 ASP A CA 1
ATOM 2184 C C . ASP A 1 286 ? -11.079 26.783 5.394 1.00 58.62 286 ASP A C 1
ATOM 2186 O O . ASP A 1 286 ? -11.312 25.722 5.962 1.00 58.62 286 ASP A O 1
ATOM 2190 N N . GLY A 1 287 ? -12.031 27.705 5.235 1.00 51.66 287 GLY A N 1
ATOM 2191 C CA . GLY A 1 287 ? -13.432 27.535 5.650 1.00 51.66 287 GLY A CA 1
ATOM 2192 C C . GLY A 1 287 ? -14.250 26.550 4.802 1.00 51.66 287 GLY A C 1
ATOM 2193 O O . GLY A 1 287 ? -15.476 26.636 4.801 1.00 51.66 287 GLY A O 1
ATOM 2194 N N . SER A 1 288 ? -13.608 25.658 4.045 1.00 56.41 288 SER A N 1
ATOM 2195 C CA . SER A 1 288 ? -14.276 24.595 3.292 1.00 56.41 288 SER A CA 1
ATOM 2196 C C . SER A 1 288 ? -14.420 23.347 4.158 1.00 56.41 288 SER A C 1
ATOM 2198 O O . SER A 1 288 ? -13.432 22.889 4.727 1.00 56.41 288 SER A O 1
ATOM 2200 N N . GLU A 1 289 ? -15.624 22.773 4.227 1.00 58.28 289 GLU A N 1
ATOM 2201 C CA . GLU A 1 289 ? -15.828 21.438 4.800 1.00 58.28 289 GLU A CA 1
ATOM 2202 C C . GLU A 1 289 ? -14.903 20.441 4.087 1.00 58.28 289 GLU A C 1
ATOM 2204 O O . GLU A 1 289 ? -15.038 20.205 2.884 1.00 58.28 289 GLU A O 1
ATOM 2209 N N . GLU A 1 290 ? -13.922 19.889 4.805 1.00 68.19 290 GLU A N 1
ATOM 2210 C CA . GLU A 1 290 ? -13.030 18.888 4.230 1.00 68.19 290 GLU A CA 1
ATOM 2211 C C . GLU A 1 290 ? -13.795 17.581 4.009 1.00 68.19 290 GLU A C 1
ATOM 2213 O O . GLU A 1 290 ? -14.287 16.941 4.942 1.00 68.19 290 GLU A O 1
ATOM 2218 N N . ILE A 1 291 ? -13.888 17.180 2.743 1.00 81.19 291 ILE A N 1
ATOM 2219 C CA . ILE A 1 291 ? -14.521 15.929 2.338 1.00 81.19 291 ILE A CA 1
ATOM 2220 C C . ILE A 1 291 ? -13.564 14.781 2.691 1.00 81.19 291 ILE A C 1
ATOM 2222 O O . ILE A 1 291 ? -12.418 14.790 2.234 1.00 81.19 291 ILE A O 1
ATOM 2226 N N . PRO A 1 292 ? -13.999 13.778 3.477 1.00 89.69 292 PRO A N 1
ATOM 2227 C CA . PRO A 1 292 ? -13.144 12.656 3.833 1.00 89.69 292 PRO A CA 1
ATOM 2228 C C . PRO A 1 292 ? -12.809 11.835 2.584 1.00 89.69 292 PRO A C 1
ATOM 2230 O O . PRO A 1 292 ? -13.704 11.409 1.850 1.00 89.69 292 PRO A O 1
ATOM 2233 N N . LEU A 1 293 ? -11.519 11.591 2.357 1.00 93.38 293 LEU A N 1
ATOM 2234 C CA . LEU A 1 293 ? -11.033 10.838 1.206 1.00 93.38 293 LEU A CA 1
ATOM 2235 C C . LEU A 1 293 ? -10.970 9.350 1.533 1.00 93.38 293 LEU A C 1
ATOM 2237 O O . LEU A 1 293 ? -10.515 8.961 2.610 1.00 93.38 293 LEU A O 1
ATOM 2241 N N . LEU A 1 294 ? -11.376 8.508 0.583 1.00 96.38 294 LEU A N 1
ATOM 2242 C CA . LEU A 1 294 ? -11.106 7.075 0.643 1.00 96.38 294 LEU A CA 1
ATOM 2243 C C . LEU A 1 294 ? -9.602 6.867 0.466 1.00 96.38 294 LEU A C 1
ATOM 2245 O O . LEU A 1 294 ? -9.079 7.078 -0.622 1.00 96.38 294 LEU A O 1
ATOM 2249 N N . ILE A 1 295 ? -8.906 6.444 1.514 1.00 96.62 295 ILE A N 1
ATOM 2250 C CA . ILE A 1 295 ? -7.450 6.248 1.483 1.00 96.62 295 ILE A CA 1
ATOM 2251 C C . ILE A 1 295 ? -7.051 4.779 1.410 1.00 96.62 295 ILE A C 1
ATOM 2253 O O . ILE A 1 295 ? -5.886 4.477 1.175 1.00 96.62 295 ILE A O 1
ATOM 2257 N N . GLY A 1 296 ? -7.990 3.852 1.582 1.00 97.00 296 GLY A N 1
ATOM 2258 C CA . GLY A 1 296 ? -7.688 2.436 1.458 1.00 97.00 296 GLY A CA 1
ATOM 2259 C C . GLY A 1 296 ? -8.817 1.518 1.876 1.00 97.00 296 GLY A C 1
ATOM 2260 O O . GLY A 1 296 ? -9.932 1.949 2.180 1.00 97.00 296 GLY A O 1
ATOM 2261 N N . VAL A 1 297 ? -8.507 0.230 1.886 1.00 97.50 297 VAL A N 1
ATOM 2262 C CA . VAL A 1 297 ? -9.444 -0.848 2.191 1.00 97.50 297 VAL A CA 1
ATOM 2263 C C . VAL A 1 297 ? -8.750 -1.920 3.014 1.00 97.50 297 VAL A C 1
ATOM 2265 O O . VAL A 1 297 ? -7.563 -2.186 2.825 1.00 97.50 297 VAL A O 1
ATOM 2268 N N . PHE A 1 298 ? -9.490 -2.577 3.900 1.00 97.50 298 PHE A N 1
ATOM 2269 C CA . PHE A 1 298 ? -9.013 -3.814 4.505 1.00 97.50 298 PHE A CA 1
ATOM 2270 C C . PHE A 1 298 ? -10.147 -4.784 4.794 1.00 97.50 298 PHE A C 1
ATOM 2272 O O . PHE A 1 298 ? -11.312 -4.400 4.925 1.00 97.50 298 PHE A O 1
ATOM 2279 N N . GLY A 1 299 ? -9.804 -6.061 4.899 1.00 97.38 299 GLY A N 1
ATOM 2280 C CA . GLY A 1 299 ? -10.767 -7.100 5.218 1.00 97.38 299 GLY A CA 1
ATOM 2281 C C . GLY A 1 299 ? -10.214 -8.506 5.076 1.00 97.38 299 GLY A C 1
ATOM 2282 O O . GLY A 1 299 ? -9.083 -8.722 4.635 1.00 97.38 299 GLY A O 1
ATOM 2283 N N . ILE A 1 300 ? -11.059 -9.471 5.430 1.00 97.75 300 ILE A N 1
ATOM 2284 C CA . ILE A 1 300 ? -10.794 -10.897 5.225 1.00 97.75 300 ILE A CA 1
ATOM 2285 C C . ILE A 1 300 ? -11.072 -11.226 3.761 1.00 97.75 300 ILE A C 1
ATOM 2287 O O . ILE A 1 300 ? -12.149 -10.908 3.254 1.00 97.75 300 ILE A O 1
ATOM 2291 N N . LEU A 1 301 ? -10.141 -11.880 3.072 1.00 97.06 301 LEU A N 1
ATOM 2292 C CA . LEU A 1 301 ? -10.336 -12.268 1.677 1.00 97.06 301 LEU A CA 1
ATOM 2293 C C . LEU A 1 301 ? -11.442 -13.315 1.513 1.00 97.06 301 LEU A C 1
ATOM 2295 O O . LEU A 1 301 ? -11.604 -14.231 2.320 1.00 97.06 301 LEU A O 1
ATOM 2299 N N . HIS A 1 302 ? -12.199 -13.194 0.425 1.00 96.75 302 HIS A N 1
ATOM 2300 C CA . HIS A 1 302 ? -13.245 -14.148 0.085 1.00 96.75 302 HIS A CA 1
ATOM 2301 C C . HIS A 1 302 ? -12.633 -15.519 -0.289 1.00 96.75 302 HIS A C 1
ATOM 2303 O O . HIS A 1 302 ? -11.638 -15.558 -1.021 1.00 96.75 302 HIS A O 1
ATOM 2309 N N . PRO A 1 303 ? -13.241 -16.662 0.101 1.00 95.12 303 PRO A N 1
ATOM 2310 C CA . PRO A 1 303 ? -12.718 -17.998 -0.223 1.00 95.12 303 PRO A CA 1
ATOM 2311 C C . PRO A 1 303 ? -12.508 -18.259 -1.721 1.00 95.12 303 PRO A C 1
ATOM 2313 O O . PRO A 1 303 ? -11.600 -18.993 -2.103 1.00 95.12 303 PRO A O 1
ATOM 2316 N N . HIS A 1 304 ? -13.323 -17.638 -2.582 1.00 95.12 304 HIS A N 1
ATOM 2317 C CA . HIS A 1 304 ? -13.133 -17.691 -4.038 1.00 95.12 304 HIS A CA 1
ATOM 2318 C C . HIS A 1 304 ? -11.783 -17.093 -4.462 1.00 95.12 304 HIS A C 1
ATOM 2320 O O . HIS A 1 304 ? -11.064 -17.713 -5.240 1.00 95.12 304 HIS A O 1
ATOM 2326 N N . THR A 1 305 ? -11.432 -15.922 -3.924 1.00 95.69 305 THR A N 1
ATOM 2327 C CA . THR A 1 305 ? -10.158 -15.244 -4.189 1.00 95.69 305 THR A CA 1
ATOM 2328 C C . THR A 1 305 ? -8.997 -16.104 -3.709 1.00 95.69 305 THR A C 1
ATOM 2330 O O . THR A 1 305 ? -8.079 -16.381 -4.473 1.00 95.69 305 THR A O 1
ATOM 2333 N N . LEU A 1 306 ? -9.069 -16.617 -2.476 1.00 95.56 306 LEU A N 1
ATOM 2334 C CA . LEU A 1 306 ? -8.037 -17.498 -1.922 1.00 95.56 306 LEU A CA 1
ATOM 2335 C C . LEU A 1 306 ? -7.811 -18.727 -2.811 1.00 95.56 306 LEU A C 1
ATOM 2337 O O . LEU A 1 306 ? -6.679 -19.010 -3.200 1.00 95.56 306 LEU A O 1
ATOM 2341 N N . LYS A 1 307 ? -8.893 -19.390 -3.237 1.00 96.19 307 LYS A N 1
ATOM 2342 C CA . LYS A 1 307 ? -8.825 -20.536 -4.150 1.00 96.19 307 LYS A CA 1
ATOM 2343 C C . LYS A 1 307 ? -8.215 -20.172 -5.508 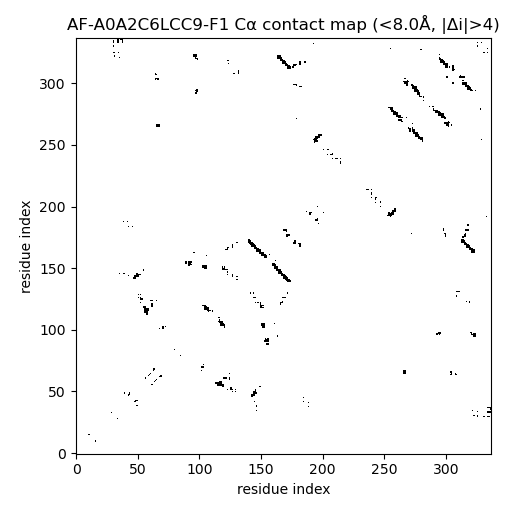1.00 96.19 307 LYS A C 1
ATOM 2345 O O . LYS A 1 307 ? -7.453 -20.968 -6.048 1.00 96.19 307 LYS A O 1
ATOM 2350 N N . ALA A 1 308 ? -8.513 -18.989 -6.049 1.00 96.12 308 ALA A N 1
ATOM 2351 C CA . ALA A 1 308 ? -7.947 -18.518 -7.316 1.00 96.12 308 ALA A CA 1
ATOM 2352 C C . ALA A 1 308 ? -6.423 -18.298 -7.246 1.00 96.12 308 ALA A C 1
ATOM 2354 O O . ALA A 1 308 ? -5.736 -18.489 -8.245 1.00 96.12 308 ALA A O 1
ATOM 2355 N N . PHE A 1 309 ? -5.894 -17.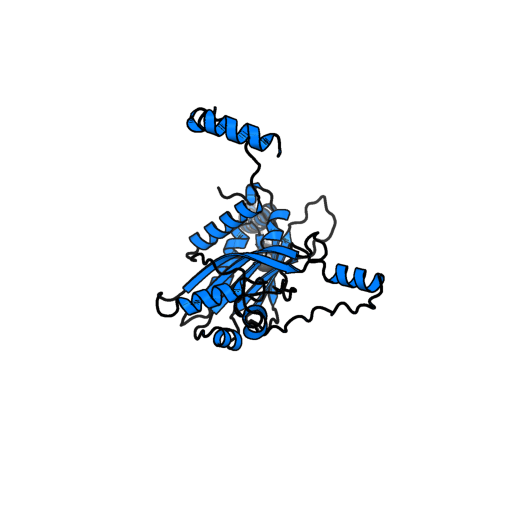958 -6.066 1.00 95.94 309 PHE A N 1
ATOM 2356 C CA . PHE A 1 309 ? -4.454 -17.860 -5.789 1.00 95.94 309 PHE A CA 1
ATOM 2357 C C . PHE A 1 309 ? -3.864 -19.136 -5.163 1.00 95.94 309 PHE A C 1
ATOM 2359 O O . PHE A 1 309 ? -2.743 -19.111 -4.668 1.00 95.94 309 PHE A O 1
ATOM 2366 N N . ASN A 1 310 ? -4.598 -20.256 -5.190 1.00 95.38 310 ASN A N 1
ATOM 2367 C CA . ASN A 1 310 ? -4.178 -21.550 -4.642 1.00 95.38 310 ASN A CA 1
ATOM 2368 C C . ASN A 1 310 ? -3.830 -21.521 -3.133 1.00 95.38 310 ASN A C 1
ATOM 2370 O O . ASN A 1 310 ? -2.995 -22.281 -2.637 1.00 95.38 310 ASN A O 1
ATOM 2374 N N . LEU A 1 311 ? -4.504 -20.641 -2.387 1.00 93.56 311 LEU A N 1
ATOM 2375 C CA . LEU A 1 311 ? -4.401 -20.497 -0.940 1.00 93.56 311 LEU A CA 1
ATOM 2376 C C . LEU A 1 311 ? -5.557 -21.222 -0.246 1.00 93.56 311 LEU A C 1
ATOM 2378 O O . LEU A 1 311 ? -6.718 -21.120 -0.638 1.00 93.56 311 LEU A O 1
ATOM 2382 N N . HIS A 1 312 ? -5.221 -21.945 0.821 1.00 91.31 312 HIS A N 1
ATOM 2383 C CA . HIS A 1 312 ? -6.177 -22.702 1.642 1.00 91.31 312 HIS A CA 1
ATOM 2384 C C . HIS A 1 312 ? -6.320 -22.142 3.062 1.00 91.31 312 HIS A C 1
ATOM 2386 O O . HIS A 1 312 ? -7.142 -22.628 3.831 1.00 91.31 312 HIS A O 1
ATOM 2392 N N . LEU A 1 313 ? -5.501 -21.148 3.396 1.00 91.88 313 LEU A N 1
ATOM 2393 C CA . LEU A 1 313 ? -5.479 -20.482 4.688 1.00 91.88 313 LEU A CA 1
ATOM 2394 C C . LEU A 1 313 ? -6.313 -19.202 4.600 1.00 91.88 313 LEU A C 1
ATOM 2396 O O . LEU A 1 313 ? -6.297 -18.563 3.541 1.00 91.88 313 LEU A O 1
ATOM 2400 N N . PRO A 1 314 ? -7.032 -18.810 5.662 1.00 95.00 314 PRO A N 1
ATOM 2401 C CA . PRO A 1 314 ? -7.622 -17.484 5.732 1.00 95.00 314 PRO A CA 1
ATOM 2402 C C . PRO A 1 314 ? -6.522 -16.413 5.688 1.00 95.00 314 PRO A C 1
ATOM 2404 O O . PRO A 1 314 ? -5.474 -16.538 6.319 1.00 95.00 314 PRO A O 1
ATOM 2407 N N . VAL A 1 315 ? -6.770 -15.351 4.921 1.00 96.94 315 VAL A N 1
ATOM 2408 C CA . VAL A 1 315 ? -5.848 -14.218 4.788 1.00 96.94 315 VAL A CA 1
ATOM 2409 C C . VAL A 1 315 ? -6.631 -12.924 4.952 1.00 96.94 315 VAL A C 1
ATOM 2411 O O . VAL A 1 315 ? -7.642 -12.723 4.271 1.00 96.94 315 VAL A O 1
ATOM 2414 N N . SER A 1 316 ? -6.154 -12.048 5.830 1.00 98.06 316 SER A N 1
ATOM 2415 C CA . SER A 1 316 ? -6.614 -10.662 5.923 1.00 98.06 316 SER A CA 1
ATOM 2416 C C . SER A 1 316 ? -5.603 -9.738 5.272 1.00 98.06 316 SER A C 1
ATOM 2418 O O . SER A 1 316 ? -4.397 -9.948 5.391 1.00 98.06 316 SER A O 1
ATOM 2420 N N . VAL A 1 317 ? -6.098 -8.720 4.574 1.00 97.81 317 VAL A N 1
ATOM 2421 C CA . VAL A 1 317 ? -5.263 -7.782 3.821 1.00 97.81 317 VAL A CA 1
ATOM 2422 C C . VAL A 1 317 ? -5.702 -6.351 4.098 1.00 97.81 317 VAL A C 1
ATOM 2424 O O . VAL A 1 317 ? -6.898 -6.088 4.201 1.00 97.81 317 VAL A O 1
ATOM 2427 N N . LEU A 1 318 ? -4.730 -5.448 4.189 1.00 98.12 318 LEU A N 1
ATOM 2428 C CA . LEU A 1 318 ? -4.866 -3.994 4.217 1.00 98.12 318 LEU A CA 1
ATOM 2429 C C . LEU A 1 318 ? -4.139 -3.421 3.010 1.00 98.12 318 LEU A C 1
ATOM 2431 O O . LEU A 1 318 ? -2.996 -3.789 2.769 1.00 98.12 318 LEU A O 1
ATOM 2435 N N . GLU A 1 319 ? -4.766 -2.497 2.293 1.00 98.19 319 GLU A N 1
ATOM 2436 C CA . GLU A 1 319 ? -4.127 -1.719 1.238 1.00 98.19 319 GLU A CA 1
ATOM 2437 C C . GLU A 1 319 ? -4.460 -0.233 1.407 1.00 98.19 319 GLU A C 1
ATOM 2439 O O . GLU A 1 319 ? -5.623 0.137 1.572 1.00 98.19 319 GLU A O 1
ATOM 2444 N N . LEU A 1 320 ? -3.431 0.612 1.377 1.00 97.56 320 LEU A N 1
ATOM 2445 C CA . LEU A 1 320 ? -3.491 2.054 1.593 1.00 97.56 320 LEU A CA 1
ATOM 2446 C C . LEU A 1 320 ? -2.821 2.799 0.440 1.00 97.56 320 LEU A C 1
ATOM 2448 O O . LEU A 1 320 ? -1.720 2.444 0.024 1.00 97.56 320 LEU A O 1
ATOM 2452 N N . ASN A 1 321 ? -3.441 3.884 -0.012 1.00 97.12 321 ASN A N 1
ATOM 2453 C CA . ASN A 1 321 ? -2.802 4.900 -0.833 1.00 97.12 321 ASN A CA 1
ATOM 2454 C C . ASN A 1 321 ? -2.034 5.883 0.070 1.00 97.12 321 ASN A C 1
ATOM 2456 O O . ASN A 1 321 ? -2.617 6.511 0.955 1.00 97.12 321 ASN A O 1
ATOM 2460 N N . LEU A 1 322 ? -0.726 6.030 -0.156 1.00 95.50 322 LEU A N 1
ATOM 2461 C CA . LEU A 1 322 ? 0.142 6.889 0.653 1.00 95.50 322 LEU A CA 1
ATOM 2462 C C . LEU A 1 322 ? 0.173 8.356 0.186 1.00 95.50 322 LEU A C 1
ATOM 2464 O O . LEU A 1 322 ? 0.638 9.224 0.924 1.00 95.50 322 LEU A O 1
ATOM 2468 N N . GLU A 1 323 ? -0.339 8.653 -1.009 1.00 93.75 323 GLU A N 1
ATOM 2469 C CA . GLU A 1 323 ? -0.235 9.971 -1.655 1.00 93.75 323 GLU A CA 1
ATOM 2470 C C . GLU A 1 323 ? -0.985 11.086 -0.912 1.00 93.75 323 GLU A C 1
ATOM 2472 O O . GLU A 1 323 ? -0.630 12.259 -1.017 1.00 93.75 323 GLU A O 1
ATOM 2477 N N . ALA A 1 324 ? -2.039 10.758 -0.159 1.00 90.19 324 ALA A N 1
ATOM 2478 C CA . ALA A 1 324 ? -2.784 11.755 0.610 1.00 90.19 324 ALA A CA 1
ATOM 2479 C C . ALA A 1 324 ? -1.927 12.364 1.733 1.00 90.19 324 ALA A C 1
ATOM 2481 O O . ALA A 1 324 ? -1.899 13.581 1.926 1.00 90.19 324 ALA A O 1
ATOM 2482 N N . PHE A 1 325 ? -1.163 11.521 2.432 1.00 91.38 325 PHE A N 1
ATOM 2483 C CA . PHE A 1 325 ? -0.383 11.924 3.600 1.00 91.38 325 PHE A CA 1
ATOM 2484 C C . PHE A 1 325 ? 0.743 12.894 3.254 1.00 91.38 325 PHE A C 1
ATOM 2486 O O . PHE A 1 325 ? 1.034 13.781 4.050 1.00 91.38 325 PHE A O 1
ATOM 2493 N N . THR A 1 326 ? 1.336 12.786 2.062 1.00 88.75 326 THR A N 1
ATOM 2494 C CA . THR A 1 326 ? 2.402 13.704 1.631 1.00 88.75 326 THR A CA 1
ATOM 2495 C C . THR A 1 326 ? 1.906 15.131 1.408 1.00 88.75 326 THR A C 1
ATOM 2497 O O . THR A 1 326 ? 2.692 16.069 1.521 1.00 88.75 326 THR A O 1
ATOM 2500 N N . LYS A 1 327 ? 0.610 15.309 1.118 1.00 87.00 327 LYS A N 1
ATOM 2501 C CA . LYS A 1 327 ? -0.022 16.631 0.993 1.00 87.00 327 LYS A CA 1
ATOM 2502 C C . LYS A 1 327 ? -0.557 17.156 2.319 1.00 87.00 327 LYS A C 1
ATOM 2504 O O . LYS A 1 327 ? -0.589 18.366 2.524 1.00 87.00 327 LYS A O 1
ATOM 2509 N N . TRP A 1 328 ? -1.021 16.264 3.190 1.00 87.81 328 TRP A N 1
ATOM 2510 C CA . TRP A 1 328 ? -1.639 16.642 4.460 1.00 87.81 328 TRP A CA 1
ATOM 2511 C C . TRP A 1 328 ? -0.629 16.942 5.562 1.00 87.81 328 TRP A C 1
ATOM 2513 O O . TRP A 1 328 ? -0.855 17.848 6.364 1.00 87.81 328 TRP A O 1
ATOM 2523 N N . LEU A 1 329 ? 0.461 16.178 5.617 1.00 86.38 329 LEU A N 1
ATOM 2524 C CA . LEU A 1 329 ? 1.438 16.259 6.692 1.00 86.38 329 LEU A CA 1
ATOM 2525 C C . LEU A 1 329 ? 2.603 17.183 6.320 1.00 86.38 329 LEU A C 1
ATOM 2527 O O . LEU A 1 329 ? 3.051 17.198 5.171 1.00 86.38 329 LEU A O 1
ATOM 2531 N N . PRO A 1 330 ? 3.144 17.939 7.289 1.00 83.44 330 PRO A N 1
ATOM 2532 C CA . PRO A 1 330 ? 4.364 18.698 7.071 1.00 83.44 330 PRO A CA 1
ATOM 2533 C C . PRO A 1 330 ? 5.553 17.753 6.845 1.00 83.44 330 PRO A C 1
ATOM 2535 O O . PRO A 1 330 ? 5.591 16.639 7.366 1.00 83.44 330 PRO A O 1
ATOM 2538 N N . ALA A 1 331 ? 6.578 18.226 6.130 1.00 79.56 331 ALA A N 1
ATOM 2539 C CA . ALA A 1 331 ? 7.773 17.436 5.812 1.00 79.56 331 ALA A CA 1
ATOM 2540 C C . ALA A 1 331 ? 8.428 16.784 7.044 1.00 79.56 331 ALA A C 1
ATOM 2542 O O . ALA A 1 331 ? 8.908 15.658 6.959 1.00 79.56 331 ALA A O 1
ATOM 2543 N N . ILE A 1 332 ? 8.413 17.464 8.194 1.00 77.69 332 ILE A N 1
ATOM 2544 C CA . ILE A 1 332 ? 8.982 16.952 9.448 1.00 77.69 332 ILE A CA 1
ATOM 2545 C C . ILE A 1 332 ? 8.267 15.699 9.964 1.00 77.69 332 ILE A C 1
ATOM 2547 O O . ILE A 1 332 ? 8.920 14.799 10.475 1.00 77.69 332 ILE A O 1
ATOM 2551 N N . ASP A 1 333 ? 6.952 15.603 9.763 1.00 77.25 333 ASP A N 1
ATOM 2552 C CA . ASP A 1 333 ? 6.158 14.448 10.188 1.00 77.25 333 ASP A CA 1
ATOM 2553 C C . ASP A 1 333 ? 6.302 13.274 9.206 1.00 77.25 333 ASP A C 1
ATOM 2555 O O . ASP A 1 333 ? 6.007 12.130 9.555 1.00 77.25 333 ASP A O 1
ATOM 2559 N N . LEU A 1 334 ? 6.771 13.536 7.984 1.00 75.94 334 LEU A N 1
ATOM 2560 C CA . LEU A 1 334 ? 7.017 12.528 6.949 1.00 75.94 334 LEU A CA 1
ATOM 2561 C C . LEU A 1 334 ? 8.430 11.941 7.024 1.00 75.94 334 LEU A C 1
ATOM 2563 O O . LEU A 1 334 ? 8.647 10.808 6.598 1.00 75.94 334 LEU A O 1
ATOM 2567 N N . MET A 1 335 ? 9.382 12.695 7.569 1.00 71.50 335 MET A N 1
ATOM 2568 C CA . MET A 1 335 ? 10.739 12.220 7.812 1.00 71.50 335 MET A CA 1
ATOM 2569 C C . MET A 1 335 ? 10.768 11.356 9.084 1.00 71.50 335 MET A C 1
ATOM 2571 O O . MET A 1 335 ? 10.126 11.666 10.089 1.00 71.50 335 MET A O 1
ATOM 2575 N N . GLY A 1 336 ? 11.468 10.222 9.028 1.00 57.72 336 GLY A N 1
ATOM 2576 C CA . GLY A 1 336 ? 11.816 9.472 10.235 1.00 57.72 336 GLY A CA 1
ATOM 2577 C C . GLY A 1 336 ? 12.876 10.235 11.031 1.00 57.72 336 GLY A C 1
ATOM 2578 O O . GLY A 1 336 ? 13.763 10.836 10.425 1.00 57.72 336 GLY A O 1
ATOM 2579 N N . ASN A 1 337 ? 12.773 10.216 12.363 1.00 45.97 337 ASN A N 1
ATOM 2580 C CA . ASN A 1 337 ? 13.938 10.455 13.220 1.00 45.97 337 ASN A CA 1
ATOM 2581 C C . ASN A 1 337 ? 14.859 9.235 13.177 1.00 45.97 337 ASN A C 1
ATOM 2583 O O . ASN A 1 337 ? 14.318 8.109 13.079 1.00 45.97 337 ASN A O 1
#

Solvent-accessible surface area (backbone atoms only — not comparable to full-atom values): 19235 Å² total; per-residue (Å²): 140,56,76,63,58,57,52,49,54,52,43,59,75,68,35,71,91,73,56,86,88,76,86,75,84,86,76,85,81,59,62,65,58,39,30,50,52,38,52,51,54,51,42,46,74,72,65,31,43,83,54,88,63,71,58,48,31,22,64,49,58,76,15,58,37,38,57,39,77,76,78,76,72,77,73,82,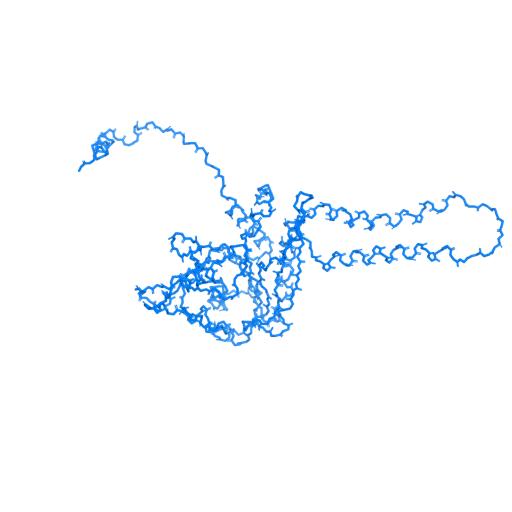54,97,78,66,48,76,65,55,50,53,53,51,40,57,73,33,44,68,64,74,47,41,44,69,90,82,67,52,58,42,71,52,89,85,50,94,46,78,56,41,32,21,39,29,67,61,60,61,58,39,54,48,49,53,52,46,73,40,62,87,77,57,75,79,65,44,39,40,29,34,78,47,73,25,32,31,49,16,57,79,38,97,83,40,45,44,77,46,50,32,39,31,39,37,33,34,27,92,88,48,48,40,54,67,58,53,50,51,51,50,52,51,52,38,46,78,64,33,34,42,48,51,68,58,50,53,52,50,52,50,51,39,53,52,48,55,54,55,62,59,62,74,76,73,82,81,85,86,82,84,89,90,82,92,74,63,72,70,65,62,56,61,72,51,49,61,55,50,50,50,50,50,54,49,66,68,65,38,52,20,39,31,46,79,43,83,47,86,59,66,40,30,32,87,89,43,30,30,34,33,30,37,33,68,54,81,52,96,85,54,90,63,86,79,73,62,33,44,26,27,41,36,28,30,50,17,69,68,29,32,51,64,55,71,38,90,53,46,38,12,40,38,39,35,38,50,51,37,52,67,74,70,46,57,72,74,77,34,43,68,133

Secondary structure (DSSP, 8-state):
--HHHHHHHHHHHH-GGGS--PPPPPPPP-HHHHHHHHHHHHHHHTTPEE----SEE-HHHHTGGGTPPPP------TT--HHHHHHHHHHT---TTS--SSPPBPBPSS-SSTT-SEE-S-SHHHHHHHHHHHBTTBPSSEEEEEEEEEEEE-TTSTTSEEEEEEEEEEEE-SS---HHHHHHHHHHHHHHTTEEEHHHHHHHHHHHHHHHHHHHHTTS---------SSSHHHHHTTTHHHHHHHHHHHHH-SEEEEEEE---TTEEEEEEEEEEEEEPPPTT--S-PPPEEEEEEEEEPHHHHHHTT--S-EEEEEEE-HHHHHHS-HHHHS--

Mean predicted aligned error: 9.73 Å

Nearest PDB structures (foldseek):
  7by6-assembly1_B  TM=8.014E-01  e=3.305E-25  Plasmodium vivax
  7n8y-assembly1_B  TM=7.465E-01  e=9.266E-13  Salmonella enterica subsp. enterica serovar Typhimurium
  3pco-assembly1_D  TM=7.100E-01  e=3.497E-13  Escherichia coli
  6ezd-assembly1_C  TM=6.743E-01  e=1.675E-08  Candidatus Methanomethylophilus alvi Mx1201
  3hrk-assembly1_A  TM=5.026E-01  e=4.354E-06  Trypanosoma cruzi

Foldseek 3Di:
DDPVVVVVVVCVVVDVVPDDDDDDDDDDDDLLVLLLVVLVVLLVVLVAAEDDFDQFFAPCLQAVLLVHDQDDDPPPDVPQDPVNVVVSLVVLADDLQFQDQHFHWAADDDDPDNGGGTGHQFCVSRVLLVCVVCVPVDDDFHKYKYWDWGKGQHSVDPVRIDIFTKIKIKTWGAPDLCLVVVVVSVCSVCVLLLAEEPVVLVVLVVVLVVLVVVLVVVVPDDDDDDDDDPDPVVVSVVVSVVSVVVSVVSLVRHQWYKYWAQDDRSQADHPFKTFIWIFGDDDPVDPDDTDTHRFWMKGWGDVSSCVSSVHPTIMIMIMGGPVNSSVSDDSVSSHDD

Sequence (337 aa):
MHQCDIAEDVAIAYGYGNLPVHRSHILPLNLLNSFSDKVRNFFSTCGYNEALTFLLISSAENYTNLGKKIPSIPSSSASATPLESLLQDALLSVNPCEYQLSPLPVRLMNSKTREFEHARTSLIPGILKSICANKGLTELPMKLFEVGDVCLIDRSTEVGARNLRYCCAAYADEHSSGLEEIHGVLDGLMKSLNFVAEYTIAEMESAVATAVAKGTKAGGGAEETGKKKKEEDESLAAHHLPQTEQLQRTLERMQGTYKLVPSKEAIFLPGRQVHILASRKPTATDGSEEIPLLIGVFGILHPHTLKAFNLHLPVSVLELNLEAFTKWLPAIDLMGN